Protein AF-A0A1M4SMM7-F1 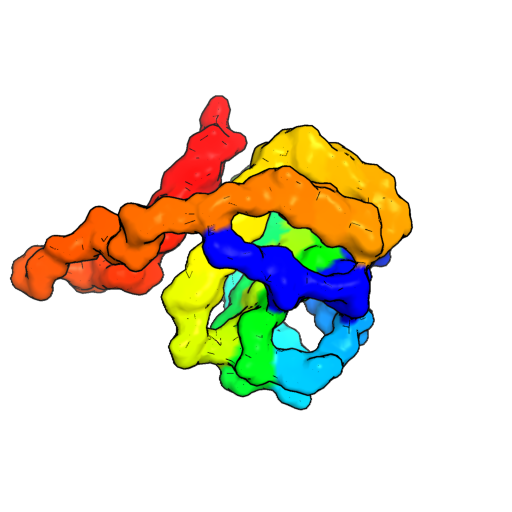(afdb_monomer)

InterPro domains:
  IPR002178 PTS EIIA type-2 domain [PF00359] (6-146)
  IPR002178 PTS EIIA type-2 domain [PS51094] (5-149)
  IPR016152 Phosphotransferase/anion transporter [G3DSA:3.40.930.10] (1-154)
  IPR016152 Phosphotransferase/anion transporter [SSF55804] (1-147)
  IPR051541 PTS System Sugar Transport and Nitrogen Regulation [PTHR47738] (1-148)

Organism: NCBI:txid1121391

Nearest PDB structures (foldseek):
  1a6j-assembly1_B-2  TM=8.659E-01  e=1.162E-10  Escherichia coli
  3urr-assembly1_B  TM=9.099E-01  e=3.746E-10  Burkholderia thailandensis E264
  3urr-assembly1_A  TM=8.884E-01  e=2.928E-10  Burkholderia thailandensis E264
  2a0j-assembly1_A  TM=9.258E-01  e=1.068E-09  Neisseria meningitidis MC58
  4gqx-assembly1_B  TM=8.469E-01  e=3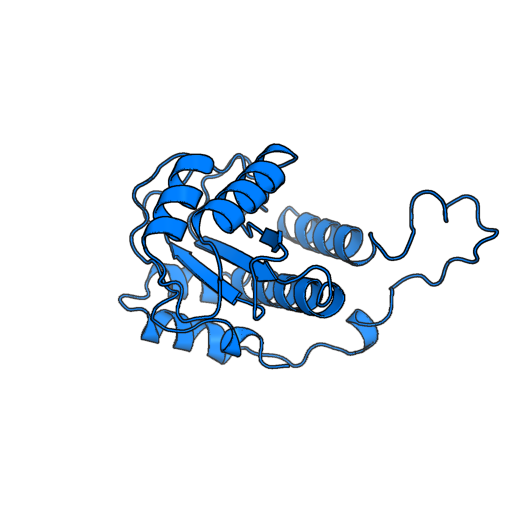.984E-10  Burkholderia pseudomallei 1710b

Mean predicted aligned error: 9.61 Å

pLDDT: mean 79.15, std 20.97, range [32.56, 98.62]

Structure (mmCIF, N/CA/C/O backbone):
data_AF-A0A1M4SMM7-F1
#
_entry.id   AF-A0A1M4SMM7-F1
#
loop_
_atom_site.group_PDB
_atom_site.id
_atom_site.type_symbol
_atom_site.label_atom_id
_atom_site.label_alt_id
_atom_site.label_comp_id
_atom_site.label_asym_id
_atom_site.label_entity_id
_atom_site.label_seq_id
_atom_site.pdbx_PDB_ins_code
_atom_site.Cartn_x
_atom_site.Cartn_y
_atom_site.Cartn_z
_atom_site.occupancy
_atom_site.B_iso_or_equiv
_atom_site.auth_seq_id
_atom_site.auth_comp_id
_atom_site.auth_asym_id
_atom_site.auth_atom_id
_atom_site.pdbx_PDB_model_num
ATOM 1 N N . MET A 1 1 ? -8.546 13.494 -14.823 1.00 54.66 1 MET A N 1
ATOM 2 C CA . MET A 1 1 ? -8.017 12.120 -14.976 1.00 54.66 1 MET A CA 1
ATOM 3 C C . MET A 1 1 ? -8.822 11.236 -14.048 1.00 54.66 1 MET A C 1
ATOM 5 O O . MET A 1 1 ? -9.037 11.680 -12.933 1.00 54.66 1 MET A O 1
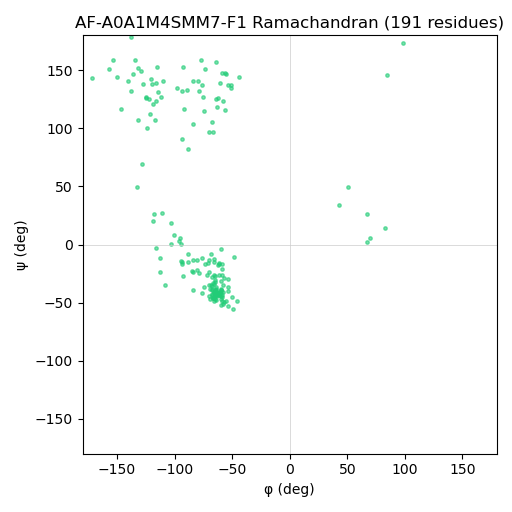ATOM 9 N N . HIS A 1 2 ? -9.261 10.057 -14.502 1.00 71.31 2 HIS A N 1
ATOM 10 C CA . HIS A 1 2 ? -9.970 9.111 -13.634 1.00 71.31 2 HIS A CA 1
ATOM 11 C C . HIS A 1 2 ? -8.977 8.104 -13.031 1.00 71.31 2 HIS A C 1
ATOM 13 O O . HIS A 1 2 ? -8.663 7.123 -13.697 1.00 71.31 2 HIS A O 1
ATOM 19 N N . LEU A 1 3 ? -8.411 8.386 -11.858 1.00 76.38 3 LEU A N 1
ATOM 20 C CA . LEU A 1 3 ? -7.487 7.542 -11.100 1.00 76.38 3 LEU A CA 1
ATOM 21 C C . LEU A 1 3 ? -8.005 6.113 -10.922 1.00 76.38 3 LEU A C 1
ATOM 23 O O . LEU A 1 3 ? -7.263 5.153 -11.127 1.00 76.38 3 LEU A O 1
ATOM 27 N N . TRP A 1 4 ? -9.276 5.961 -10.561 1.00 83.38 4 TRP A N 1
ATOM 28 C CA . TRP A 1 4 ? -9.810 4.661 -10.150 1.00 83.38 4 TRP A CA 1
ATOM 29 C C . TRP A 1 4 ? -9.885 3.640 -11.284 1.00 83.38 4 TRP A C 1
ATOM 31 O O . TRP A 1 4 ? -10.022 2.458 -11.019 1.00 83.38 4 TRP A O 1
ATOM 41 N N . ARG A 1 5 ? -9.641 4.048 -12.538 1.00 83.00 5 ARG A N 1
ATOM 42 C CA . ARG A 1 5 ? -9.500 3.131 -13.683 1.00 83.00 5 ARG A CA 1
ATOM 43 C C . ARG A 1 5 ? -8.335 2.132 -13.551 1.00 83.00 5 ARG A C 1
ATOM 45 O O . ARG A 1 5 ? -8.241 1.202 -14.348 1.00 83.00 5 ARG A O 1
ATOM 52 N N . PHE A 1 6 ? -7.389 2.371 -12.637 1.00 86.62 6 PHE A N 1
ATOM 53 C CA . PHE A 1 6 ? -6.246 1.479 -12.388 1.00 86.62 6 PHE A CA 1
ATOM 54 C C . PHE A 1 6 ? -6.473 0.505 -11.228 1.00 86.62 6 PHE A C 1
ATOM 56 O O . PHE A 1 6 ? -5.558 -0.254 -10.911 1.00 86.62 6 PHE A O 1
ATOM 63 N N . LEU A 1 7 ? -7.669 0.533 -10.638 1.00 89.38 7 LEU A N 1
ATOM 64 C CA . LEU A 1 7 ? -8.166 -0.367 -9.608 1.00 89.38 7 LEU A CA 1
ATOM 65 C C . LEU A 1 7 ? -9.415 -1.073 -10.165 1.00 89.38 7 LEU A C 1
ATOM 67 O O . LEU A 1 7 ? -10.240 -0.448 -10.826 1.00 89.38 7 LEU A O 1
ATOM 71 N N . ASN A 1 8 ? -9.549 -2.369 -9.923 1.00 90.00 8 ASN A N 1
ATOM 72 C CA . ASN A 1 8 ? -10.759 -3.143 -10.207 1.00 90.00 8 ASN A CA 1
ATOM 73 C C . ASN A 1 8 ? -11.027 -4.091 -9.028 1.00 90.00 8 ASN A C 1
ATOM 75 O O . ASN A 1 8 ? -10.256 -4.094 -8.069 1.00 90.00 8 ASN A O 1
ATOM 79 N N . GLU A 1 9 ? -12.106 -4.869 -9.091 1.00 92.25 9 GLU A N 1
ATOM 80 C CA . GLU A 1 9 ? -12.542 -5.752 -7.998 1.00 92.25 9 GLU A CA 1
ATOM 81 C C . GLU A 1 9 ? -11.457 -6.764 -7.594 1.00 92.25 9 GLU A C 1
ATOM 83 O O . GLU A 1 9 ? -11.173 -6.918 -6.409 1.00 92.25 9 GLU A O 1
ATOM 88 N N . ASP A 1 10 ? -10.753 -7.342 -8.574 1.00 92.81 10 ASP A N 1
ATOM 89 C CA . ASP A 1 10 ? -9.639 -8.281 -8.361 1.00 92.81 10 ASP A CA 1
ATOM 90 C C . ASP A 1 10 ? -8.439 -7.679 -7.607 1.00 92.81 10 ASP A C 1
ATOM 92 O O . ASP A 1 10 ? -7.556 -8.393 -7.128 1.00 92.81 10 ASP A O 1
ATOM 96 N N . LEU A 1 11 ? -8.357 -6.350 -7.557 1.00 94.81 11 LEU A N 1
ATOM 97 C CA . LEU A 1 11 ? -7.284 -5.594 -6.917 1.00 94.81 11 LEU A CA 1
ATOM 98 C C . LEU A 1 11 ? -7.735 -5.017 -5.564 1.00 94.81 11 LEU A C 1
ATOM 100 O O . LEU A 1 11 ? -7.100 -4.093 -5.048 1.00 94.81 11 LEU A O 1
ATOM 104 N N . VAL A 1 12 ? -8.818 -5.546 -4.985 1.00 97.00 12 VAL A N 1
ATOM 105 C CA . VAL A 1 12 ? -9.315 -5.194 -3.651 1.00 97.00 12 VAL A CA 1
ATOM 106 C C . VAL A 1 12 ? -9.137 -6.369 -2.684 1.00 97.00 12 VAL A C 1
ATOM 108 O O . VAL A 1 12 ? -9.611 -7.474 -2.922 1.00 97.00 12 VAL A O 1
ATOM 111 N N . VAL A 1 13 ? -8.488 -6.114 -1.546 1.00 98.00 13 VAL A N 1
ATOM 112 C CA . VAL A 1 13 ? -8.180 -7.103 -0.501 1.00 98.00 13 VAL A CA 1
ATOM 113 C C . VAL A 1 13 ? -8.756 -6.625 0.839 1.00 98.00 13 VAL A C 1
ATOM 115 O O . VAL A 1 13 ? -8.186 -5.750 1.480 1.00 98.00 13 VAL A O 1
ATOM 118 N N . LEU A 1 14 ? -9.904 -7.142 1.281 1.00 97.62 14 LEU A N 1
ATOM 119 C CA . LEU A 1 14 ? -10.659 -6.536 2.398 1.00 97.62 14 LEU A CA 1
ATOM 120 C C . LEU A 1 14 ? -10.278 -7.006 3.812 1.00 97.62 14 LEU A C 1
ATOM 122 O O . LEU A 1 14 ? -10.669 -6.367 4.793 1.00 97.62 14 LEU A O 1
ATOM 126 N N . ASP A 1 15 ? -9.547 -8.109 3.912 1.00 94.75 15 ASP A N 1
ATOM 127 C CA . ASP A 1 15 ? -9.338 -8.890 5.133 1.00 94.75 15 ASP A CA 1
ATOM 128 C C . ASP A 1 15 ? -7.855 -9.234 5.348 1.00 94.75 15 ASP A C 1
ATOM 130 O O . ASP A 1 15 ? -7.512 -10.386 5.606 1.00 94.75 15 ASP A O 1
ATOM 134 N N . VAL A 1 16 ? -6.970 -8.234 5.260 1.00 98.38 16 VAL A N 1
ATOM 135 C CA . VAL A 1 16 ? -5.536 -8.408 5.552 1.00 98.38 16 VAL A CA 1
ATOM 136 C C . VAL A 1 16 ? -5.327 -8.797 7.019 1.00 98.38 16 VAL A C 1
ATOM 138 O O . VAL A 1 16 ? -5.657 -8.022 7.929 1.00 98.38 16 VAL A O 1
ATOM 141 N N . GLN A 1 17 ? -4.756 -9.983 7.246 1.00 98.25 17 GLN A N 1
ATOM 142 C CA . GLN A 1 17 ? -4.547 -10.570 8.576 1.00 98.25 17 GLN A CA 1
ATOM 143 C C . GLN A 1 17 ? -3.180 -10.246 9.180 1.00 98.25 17 GLN A C 1
ATOM 145 O O . GLN A 1 17 ? -3.040 -10.223 10.409 1.00 98.25 17 GLN A O 1
ATOM 150 N N . ALA A 1 18 ? -2.174 -10.004 8.341 1.00 98.31 18 ALA A N 1
ATOM 151 C CA . ALA A 1 18 ? -0.832 -9.653 8.768 1.00 98.31 18 ALA A CA 1
ATOM 152 C C . ALA A 1 18 ? -0.823 -8.423 9.683 1.00 98.31 18 ALA A C 1
ATOM 154 O O . ALA A 1 18 ? -1.623 -7.498 9.546 1.00 98.31 18 ALA A O 1
ATOM 155 N N . ARG A 1 19 ? 0.116 -8.415 10.634 1.00 97.88 19 ARG A N 1
ATOM 156 C CA . ARG A 1 19 ? 0.215 -7.376 11.670 1.00 97.88 19 ARG A CA 1
ATOM 157 C C . ARG A 1 19 ? 1.446 -6.497 11.559 1.00 97.88 19 ARG A C 1
ATOM 159 O O . ARG A 1 19 ? 1.480 -5.458 12.205 1.00 97.88 19 ARG A O 1
ATOM 166 N N . ASP A 1 20 ? 2.403 -6.872 10.723 1.00 97.88 20 ASP A N 1
ATOM 167 C CA . ASP A 1 20 ? 3.567 -6.061 10.397 1.00 97.88 20 ASP A CA 1
ATOM 168 C C . ASP A 1 20 ? 3.564 -5.662 8.919 1.00 97.88 20 ASP A C 1
ATOM 170 O O . ASP A 1 20 ? 3.026 -6.357 8.050 1.00 97.88 20 ASP A O 1
ATOM 174 N N . ARG A 1 21 ? 4.207 -4.527 8.650 1.00 97.25 21 ARG A N 1
ATOM 175 C CA . ARG A 1 21 ? 4.345 -3.922 7.326 1.00 97.25 21 ARG A CA 1
ATOM 176 C C . ARG A 1 21 ? 4.744 -4.898 6.223 1.00 97.25 21 ARG A C 1
ATOM 178 O O . ARG A 1 21 ? 4.146 -4.891 5.150 1.00 97.25 21 ARG A O 1
ATOM 185 N N . MET A 1 22 ? 5.774 -5.707 6.457 1.00 97.88 22 MET A N 1
ATOM 186 C CA . MET A 1 22 ? 6.368 -6.525 5.401 1.00 97.88 22 MET A CA 1
ATOM 187 C C . MET A 1 22 ? 5.488 -7.729 5.091 1.00 97.88 22 MET A C 1
ATOM 189 O O . MET A 1 22 ? 5.282 -8.052 3.924 1.00 97.88 22 MET A O 1
ATOM 193 N N . SER A 1 23 ? 4.941 -8.374 6.119 1.00 98.44 23 SER A N 1
ATOM 194 C CA . SER A 1 23 ? 4.000 -9.481 5.948 1.00 98.44 23 SER A CA 1
ATOM 195 C C . SER A 1 23 ? 2.704 -9.019 5.283 1.00 98.44 23 SER A C 1
ATOM 197 O O . SER A 1 23 ? 2.230 -9.700 4.381 1.00 98.44 23 SER A O 1
ATOM 199 N N . ALA A 1 24 ? 2.190 -7.831 5.624 1.00 98.56 24 ALA A N 1
ATOM 200 C CA . ALA A 1 24 ? 1.006 -7.270 4.971 1.00 98.56 24 ALA A CA 1
ATOM 201 C C . ALA A 1 24 ? 1.231 -7.039 3.474 1.00 98.56 24 ALA A C 1
ATOM 203 O O . ALA A 1 24 ? 0.391 -7.406 2.658 1.00 98.56 24 ALA A O 1
ATOM 204 N N . LEU A 1 25 ? 2.388 -6.495 3.085 1.00 98.56 25 LEU A N 1
ATOM 205 C CA . LEU A 1 25 ? 2.721 -6.316 1.671 1.00 98.56 25 LEU A CA 1
ATOM 206 C C . LEU A 1 25 ? 2.844 -7.643 0.914 1.00 98.56 25 LEU A C 1
ATOM 208 O O . LEU A 1 25 ? 2.421 -7.719 -0.239 1.00 98.56 25 LEU A O 1
ATOM 212 N N . ARG A 1 26 ? 3.384 -8.689 1.551 1.00 98.56 26 ARG A N 1
ATOM 213 C CA . ARG A 1 26 ? 3.432 -10.036 0.961 1.00 98.56 26 ARG A CA 1
ATOM 214 C C . ARG A 1 26 ? 2.037 -10.621 0.786 1.00 98.56 26 ARG A C 1
ATOM 216 O O . ARG A 1 26 ? 1.726 -11.063 -0.312 1.00 98.56 26 ARG A O 1
ATOM 223 N N . GLU A 1 27 ? 1.205 -10.561 1.822 1.00 98.44 27 GLU A N 1
ATOM 224 C CA . GLU A 1 27 ? -0.170 -11.070 1.802 1.00 98.44 27 GLU A CA 1
ATOM 225 C C . GLU A 1 27 ? -1.012 -10.378 0.721 1.00 98.44 27 GLU A C 1
ATOM 227 O O . GLU A 1 27 ? -1.672 -11.035 -0.082 1.00 98.44 27 GLU A O 1
ATOM 232 N N . ILE A 1 28 ? -0.939 -9.046 0.636 1.00 98.06 28 ILE A N 1
ATOM 233 C CA . ILE A 1 28 ? -1.625 -8.273 -0.408 1.00 98.06 28 ILE A CA 1
ATOM 234 C C . ILE A 1 28 ? -1.152 -8.721 -1.794 1.00 98.06 28 ILE A C 1
ATOM 236 O O . ILE A 1 28 ? -1.969 -8.987 -2.676 1.00 98.06 28 ILE A O 1
ATOM 240 N N . MET A 1 29 ? 0.166 -8.822 -1.991 1.00 96.88 29 MET A N 1
ATOM 241 C CA . MET A 1 29 ? 0.725 -9.231 -3.276 1.00 96.88 29 MET A CA 1
ATOM 242 C C . MET A 1 29 ? 0.380 -10.668 -3.635 1.00 96.88 29 MET A C 1
ATOM 244 O O . MET A 1 29 ? 0.179 -10.948 -4.808 1.00 96.88 29 MET A O 1
ATOM 248 N N . GLU A 1 30 ? 0.279 -11.583 -2.680 1.00 96.62 30 GLU A N 1
ATOM 249 C CA . GLU A 1 30 ? -0.127 -12.962 -2.937 1.00 96.62 30 GLU A CA 1
ATOM 250 C C . GLU A 1 30 ? -1.543 -13.022 -3.521 1.00 96.62 30 GLU A C 1
ATOM 252 O O . GLU A 1 30 ? -1.758 -13.688 -4.535 1.00 96.62 30 GLU A O 1
ATOM 257 N N . ARG A 1 31 ? -2.463 -12.228 -2.965 1.00 95.69 31 ARG A N 1
ATOM 258 C CA . ARG A 1 31 ? -3.897 -12.284 -3.271 1.00 95.69 31 ARG A CA 1
ATOM 259 C C . ARG A 1 31 ? -4.323 -11.611 -4.570 1.00 95.69 31 ARG A C 1
ATOM 261 O O . ARG A 1 31 ? -5.346 -11.997 -5.126 1.00 95.69 31 ARG A O 1
ATOM 268 N N . ILE A 1 32 ? -3.566 -10.639 -5.072 1.00 92.94 32 ILE A N 1
ATOM 269 C CA . ILE A 1 32 ? -3.912 -9.992 -6.344 1.00 92.94 32 ILE A CA 1
ATOM 270 C C . ILE A 1 32 ? -3.482 -10.842 -7.545 1.00 92.94 32 ILE A C 1
ATOM 272 O O . ILE A 1 32 ? -2.382 -11.402 -7.547 1.00 92.94 32 ILE A O 1
ATOM 276 N N . PRO A 1 33 ? -4.266 -10.926 -8.624 1.00 88.12 33 PRO A N 1
ATOM 277 C CA . PRO A 1 33 ? -3.831 -11.623 -9.824 1.00 88.12 33 PRO A CA 1
ATOM 278 C C . PRO A 1 33 ? -2.836 -10.783 -10.639 1.00 88.12 33 PRO A C 1
ATOM 280 O O . PRO A 1 33 ? -2.784 -9.557 -10.546 1.00 88.12 33 PRO A O 1
ATOM 283 N N . GLN A 1 34 ? -2.046 -11.441 -11.495 1.00 78.44 34 GLN A N 1
ATOM 284 C CA . GLN A 1 34 ? -1.188 -10.730 -12.452 1.00 78.44 34 GLN A CA 1
ATOM 285 C C . GLN A 1 34 ? -2.008 -9.982 -13.506 1.00 78.44 34 GLN A C 1
ATOM 287 O O . GLN A 1 34 ? -1.689 -8.833 -13.814 1.00 78.44 34 GLN A O 1
ATOM 292 N N . ASN A 1 35 ? -3.026 -10.640 -14.081 1.00 78.81 35 ASN A N 1
ATOM 293 C CA . ASN A 1 35 ? -3.943 -10.131 -15.115 1.00 78.81 35 ASN A CA 1
ATOM 294 C C . ASN A 1 35 ? -3.260 -9.319 -16.237 1.00 78.81 35 ASN A C 1
ATOM 296 O O . ASN A 1 35 ? -3.798 -8.330 -16.729 1.00 78.81 35 ASN A O 1
ATOM 300 N N . GLY A 1 36 ? -2.025 -9.689 -16.604 1.00 80.25 36 GLY A N 1
ATOM 301 C CA . GLY A 1 36 ? -1.206 -8.967 -17.584 1.00 80.25 36 GLY A CA 1
ATOM 302 C C . GLY A 1 36 ? -0.738 -7.571 -17.145 1.00 80.25 36 GLY A C 1
ATOM 303 O O . GLY A 1 36 ? -0.051 -6.891 -17.907 1.00 80.25 36 GLY A O 1
ATOM 304 N N . ARG A 1 37 ? -1.059 -7.128 -15.924 1.00 88.06 37 ARG A N 1
ATOM 305 C CA . ARG A 1 37 ? -0.685 -5.818 -15.370 1.00 88.06 37 ARG A CA 1
ATOM 306 C C . ARG A 1 37 ? 0.711 -5.822 -14.761 1.00 88.06 37 ARG A C 1
ATOM 308 O O . ARG A 1 37 ? 1.456 -4.858 -14.936 1.00 88.06 37 ARG A O 1
ATOM 315 N N . ILE A 1 38 ? 1.055 -6.914 -14.082 1.00 90.25 38 ILE A N 1
ATOM 316 C CA . ILE A 1 38 ? 2.366 -7.165 -13.481 1.00 90.25 38 ILE A CA 1
ATOM 317 C C . ILE A 1 38 ? 2.955 -8.412 -14.145 1.00 90.25 38 ILE A C 1
ATOM 319 O O . ILE A 1 38 ? 2.341 -9.475 -14.095 1.00 90.25 38 ILE A O 1
ATOM 323 N N . ARG A 1 39 ? 4.126 -8.281 -14.778 1.00 89.31 39 ARG A N 1
ATOM 324 C CA . ARG A 1 39 ? 4.813 -9.373 -15.493 1.00 89.31 39 ARG A CA 1
ATOM 325 C C . ARG A 1 39 ? 5.353 -10.436 -14.543 1.00 89.31 39 ARG A C 1
ATOM 327 O O . ARG A 1 39 ? 5.164 -11.622 -14.775 1.00 89.31 39 ARG A O 1
ATOM 334 N N . ASN A 1 40 ? 6.029 -9.999 -13.485 1.00 93.62 40 ASN A N 1
ATOM 335 C CA . ASN A 1 40 ? 6.650 -10.861 -12.487 1.00 93.62 40 ASN A CA 1
ATOM 336 C C . ASN A 1 40 ? 6.266 -10.353 -11.092 1.00 93.62 40 ASN A C 1
ATOM 338 O O . ASN A 1 40 ? 6.729 -9.294 -10.660 1.00 93.62 40 ASN A O 1
ATOM 342 N N . LYS A 1 41 ? 5.378 -11.081 -10.400 1.00 94.06 41 LYS A N 1
ATOM 343 C CA . LYS A 1 41 ? 4.837 -10.645 -9.100 1.00 94.06 41 LYS A CA 1
ATOM 344 C C . LYS A 1 41 ? 5.904 -10.694 -8.021 1.00 94.06 41 LYS A C 1
ATOM 346 O O . LYS A 1 41 ? 5.975 -9.793 -7.196 1.00 94.06 41 LYS A O 1
ATOM 351 N N . GLU A 1 42 ? 6.754 -11.708 -8.057 1.00 95.06 42 GLU A N 1
ATOM 352 C CA . GLU A 1 42 ? 7.820 -11.933 -7.093 1.00 95.06 42 GLU A CA 1
ATOM 353 C C . GLU A 1 42 ? 8.865 -10.819 -7.180 1.00 95.06 42 GLU A C 1
ATOM 355 O O . GLU A 1 42 ? 9.328 -10.317 -6.158 1.00 95.06 42 GLU A O 1
ATOM 360 N N . LYS A 1 43 ? 9.228 -10.399 -8.398 1.00 95.94 43 LYS A N 1
ATOM 361 C CA . LYS A 1 43 ? 10.143 -9.276 -8.609 1.00 95.94 43 LYS A CA 1
ATOM 362 C C . LYS A 1 43 ? 9.491 -7.945 -8.238 1.00 95.94 43 LYS A C 1
ATOM 364 O O . LYS A 1 43 ? 10.114 -7.186 -7.507 1.00 95.94 43 LYS A O 1
ATOM 369 N N . ALA A 1 44 ? 8.240 -7.701 -8.633 1.00 95.56 44 ALA A N 1
ATOM 370 C CA . ALA A 1 44 ? 7.514 -6.494 -8.231 1.00 95.56 44 ALA A CA 1
ATOM 371 C C . ALA A 1 44 ? 7.364 -6.377 -6.702 1.00 95.56 44 ALA A C 1
ATOM 373 O O . ALA A 1 44 ? 7.514 -5.290 -6.148 1.00 95.56 44 ALA A O 1
ATOM 374 N N . LEU A 1 45 ? 7.108 -7.496 -6.014 1.00 97.12 45 LEU A N 1
ATOM 375 C CA . LEU A 1 45 ? 7.065 -7.568 -4.555 1.00 97.12 45 LEU A CA 1
ATOM 376 C C . LEU A 1 45 ? 8.437 -7.270 -3.944 1.00 97.12 45 LEU A C 1
ATOM 378 O O . LEU A 1 45 ? 8.507 -6.470 -3.018 1.00 97.12 45 LEU A O 1
ATOM 382 N N . ARG A 1 46 ? 9.524 -7.864 -4.454 1.00 97.44 46 ARG A N 1
ATOM 383 C CA . ARG A 1 46 ? 10.883 -7.544 -3.981 1.00 97.44 46 ARG A CA 1
ATOM 384 C C . ARG A 1 46 ? 11.191 -6.055 -4.119 1.00 97.44 46 ARG A C 1
ATOM 386 O O . ARG A 1 46 ? 11.553 -5.436 -3.128 1.00 97.44 46 ARG A O 1
ATOM 393 N N . ASP A 1 47 ? 10.942 -5.475 -5.292 1.00 95.50 47 ASP A N 1
ATOM 394 C CA . ASP A 1 47 ? 11.178 -4.048 -5.532 1.00 95.50 47 ASP A CA 1
ATOM 395 C C . ASP A 1 47 ? 10.352 -3.171 -4.564 1.00 95.50 47 ASP A C 1
ATOM 397 O O . ASP A 1 47 ? 10.835 -2.153 -4.063 1.00 95.50 47 ASP A O 1
ATOM 401 N N . LEU A 1 48 ? 9.101 -3.562 -4.283 1.00 96.88 48 LEU A N 1
ATOM 402 C CA . LEU A 1 48 ? 8.236 -2.865 -3.329 1.00 96.88 48 LEU A CA 1
ATOM 403 C C . LEU A 1 48 ? 8.770 -2.953 -1.894 1.00 96.88 48 LEU A C 1
ATOM 405 O O . LEU A 1 48 ? 8.812 -1.938 -1.201 1.00 96.88 48 LEU A O 1
ATOM 409 N N . LEU A 1 49 ? 9.181 -4.143 -1.450 1.00 96.81 49 LEU A N 1
ATOM 410 C CA . LEU A 1 49 ? 9.742 -4.350 -0.114 1.00 96.81 49 LEU A CA 1
ATOM 411 C C . LEU A 1 49 ? 11.059 -3.582 0.062 1.00 96.81 49 LEU A C 1
ATOM 413 O O . LEU A 1 49 ? 11.238 -2.923 1.085 1.00 96.81 49 LEU A O 1
ATOM 417 N N . ASP A 1 50 ? 11.934 -3.594 -0.945 1.00 93.94 50 ASP A N 1
ATOM 418 C CA . ASP A 1 50 ? 13.190 -2.836 -0.943 1.00 93.94 50 ASP A CA 1
ATOM 419 C C . ASP A 1 50 ? 12.925 -1.330 -0.821 1.00 93.94 50 ASP A C 1
ATOM 421 O O . ASP A 1 50 ? 13.579 -0.629 -0.046 1.00 93.94 50 ASP A O 1
ATOM 425 N N . ARG A 1 51 ? 11.906 -0.819 -1.523 1.00 93.94 51 ARG A N 1
ATOM 426 C CA . ARG A 1 51 ? 11.468 0.574 -1.387 1.00 93.94 51 ARG A CA 1
ATOM 427 C C . ARG A 1 51 ? 10.910 0.871 0.006 1.00 93.94 51 ARG A C 1
ATOM 429 O O . ARG A 1 51 ? 11.184 1.948 0.541 1.00 93.94 51 ARG A O 1
ATOM 436 N N . GLU A 1 52 ? 10.137 -0.035 0.587 1.00 93.88 52 GLU A N 1
ATOM 437 C CA . GLU A 1 52 ? 9.531 0.145 1.908 1.00 93.88 52 GLU A CA 1
ATOM 438 C C . GLU A 1 52 ? 10.564 0.060 3.051 1.00 93.88 52 GLU A C 1
ATOM 440 O O . GLU A 1 52 ? 10.391 0.683 4.099 1.00 93.88 52 GLU A O 1
ATOM 445 N N . LEU A 1 53 ? 11.676 -0.657 2.848 1.00 93.44 53 LEU A N 1
ATOM 446 C CA . LEU A 1 53 ? 12.810 -0.700 3.780 1.00 93.44 53 LEU A CA 1
ATOM 447 C C . LEU A 1 53 ? 13.516 0.654 3.924 1.00 93.44 53 LEU A C 1
ATOM 449 O O . LEU A 1 53 ? 14.003 0.966 5.008 1.00 93.44 53 LEU A O 1
ATOM 453 N N . LEU A 1 54 ? 13.554 1.471 2.864 1.00 91.75 54 LEU A N 1
ATOM 454 C CA . LEU A 1 54 ? 14.202 2.790 2.906 1.00 91.75 54 LEU A CA 1
ATOM 455 C C . LEU A 1 54 ? 13.509 3.746 3.881 1.00 91.75 54 LEU A C 1
ATOM 457 O O . LEU A 1 54 ? 14.159 4.538 4.558 1.00 91.75 54 LEU A O 1
ATOM 461 N N . SER A 1 55 ? 12.178 3.723 3.896 1.00 88.50 55 SER A N 1
ATOM 462 C CA . SER A 1 55 ? 11.355 4.526 4.793 1.00 88.50 55 SER A CA 1
ATOM 463 C C . SER A 1 55 ? 9.899 4.096 4.677 1.00 88.50 55 SER A C 1
ATOM 465 O O . SER A 1 55 ? 9.420 3.839 3.566 1.00 88.50 55 SER A O 1
ATOM 467 N N . THR A 1 56 ? 9.205 4.115 5.816 1.00 91.25 56 THR A N 1
ATOM 468 C CA . THR A 1 56 ? 7.762 3.892 5.903 1.00 91.25 56 THR A CA 1
ATOM 469 C C . THR A 1 56 ? 6.981 4.772 4.926 1.00 91.25 56 THR A C 1
ATOM 471 O O . THR A 1 56 ? 7.225 5.973 4.774 1.00 91.25 56 THR A O 1
ATOM 474 N N . THR A 1 57 ? 5.987 4.172 4.287 1.00 91.56 57 THR A N 1
ATOM 475 C CA . THR A 1 57 ? 4.943 4.861 3.526 1.00 91.56 57 THR A CA 1
ATOM 476 C C . THR A 1 57 ? 3.639 4.989 4.316 1.00 91.56 57 THR A C 1
ATOM 478 O O . THR A 1 57 ? 2.635 5.461 3.776 1.00 91.56 57 THR A O 1
ATOM 481 N N . GLY A 1 58 ? 3.656 4.629 5.606 1.00 92.81 58 GLY A N 1
ATOM 482 C CA . GLY A 1 58 ? 2.604 4.933 6.569 1.00 92.81 58 GLY A CA 1
ATOM 483 C C . GLY A 1 58 ? 2.554 6.435 6.840 1.00 92.81 58 GLY A C 1
ATOM 484 O O . GLY A 1 58 ? 3.416 6.993 7.521 1.00 92.81 58 GLY A O 1
ATOM 485 N N . ILE A 1 59 ? 1.545 7.111 6.295 1.00 88.00 59 ILE A N 1
ATOM 486 C CA . ILE A 1 59 ? 1.429 8.575 6.372 1.00 88.00 59 ILE A CA 1
ATOM 487 C C . ILE A 1 59 ? 0.783 9.061 7.675 1.00 88.00 59 ILE A C 1
ATOM 489 O O . ILE A 1 59 ? 0.873 10.250 7.972 1.00 88.00 59 ILE A O 1
ATOM 493 N N . GLY A 1 60 ? 0.170 8.152 8.438 1.00 87.44 60 GLY A N 1
ATOM 494 C CA . GLY A 1 60 ? -0.626 8.443 9.630 1.00 87.44 60 GLY A CA 1
ATOM 495 C C . GLY A 1 60 ? -2.129 8.473 9.343 1.00 87.44 60 GLY A C 1
ATOM 496 O O . GLY A 1 60 ? -2.564 8.325 8.200 1.00 87.44 60 GLY A O 1
ATOM 497 N N . GLY A 1 61 ? -2.940 8.603 10.391 1.00 88.56 61 GLY A N 1
ATOM 498 C CA . GLY A 1 61 ? -4.402 8.630 10.288 1.00 88.56 61 GLY A CA 1
ATOM 499 C C . GLY A 1 61 ? -5.011 7.303 9.832 1.00 88.56 61 GLY A C 1
ATOM 500 O O . GLY A 1 61 ? -6.075 7.302 9.226 1.00 88.56 61 GLY A O 1
ATOM 501 N N . GLY A 1 62 ? -4.329 6.180 10.080 1.00 93.06 62 GLY A N 1
ATOM 502 C CA . GLY A 1 62 ? -4.783 4.859 9.646 1.00 93.06 62 GLY A CA 1
ATOM 503 C C . GLY A 1 62 ? -4.449 4.509 8.193 1.00 93.06 62 GLY A C 1
ATOM 504 O O . GLY A 1 62 ? -5.001 3.532 7.687 1.00 93.06 62 GLY A O 1
ATOM 505 N N . PHE A 1 63 ? -3.548 5.252 7.534 1.00 93.00 63 PHE A N 1
ATOM 506 C CA . PHE A 1 63 ? -3.209 5.063 6.120 1.00 93.00 63 PHE A CA 1
ATOM 507 C C . PHE A 1 63 ? -1.748 4.735 5.832 1.00 93.00 63 PHE A C 1
ATOM 509 O O . PHE A 1 63 ? -0.830 5.356 6.377 1.00 93.00 63 PHE A O 1
ATOM 516 N N . ALA A 1 64 ? -1.549 3.862 4.846 1.00 93.06 64 ALA A N 1
ATOM 517 C CA . ALA A 1 64 ? -0.291 3.720 4.126 1.00 93.06 64 ALA A CA 1
ATOM 518 C C . ALA A 1 64 ? -0.521 3.777 2.619 1.00 93.06 64 ALA A C 1
ATOM 520 O O . ALA A 1 64 ? -1.548 3.317 2.113 1.00 93.06 64 ALA A O 1
ATOM 521 N N . VAL A 1 65 ? 0.475 4.292 1.896 1.00 92.50 65 VAL A N 1
ATOM 522 C CA . VAL A 1 65 ? 0.456 4.280 0.429 1.00 92.50 65 VAL A CA 1
ATOM 523 C C . VAL A 1 65 ? 1.758 3.695 -0.130 1.00 92.50 65 VAL A C 1
ATOM 525 O O . VAL A 1 65 ? 2.582 4.439 -0.682 1.00 92.50 65 VAL A O 1
ATOM 528 N N . PRO A 1 66 ? 1.985 2.378 0.051 1.00 94.50 66 PRO A N 1
ATOM 529 C CA . PRO A 1 66 ? 3.171 1.695 -0.450 1.00 94.50 66 PRO A CA 1
ATOM 530 C C . PRO A 1 66 ? 3.242 1.808 -1.962 1.00 94.50 66 PRO A C 1
ATOM 532 O O . PRO A 1 66 ? 2.237 1.712 -2.663 1.00 94.50 66 PRO A O 1
ATOM 535 N N . HIS A 1 67 ? 4.428 2.046 -2.499 1.00 92.38 67 HIS A N 1
ATOM 536 C CA . HIS A 1 67 ? 4.538 2.294 -3.924 1.00 92.38 67 HIS A CA 1
ATOM 537 C C . HIS A 1 67 ? 5.912 2.003 -4.478 1.00 92.38 67 HIS A C 1
ATOM 539 O O . HIS A 1 67 ? 6.908 2.201 -3.791 1.00 92.38 67 HIS A O 1
ATOM 545 N N . VAL A 1 68 ? 5.975 1.627 -5.754 1.00 91.81 68 VAL A N 1
ATOM 546 C CA . VAL A 1 68 ? 7.244 1.345 -6.420 1.00 91.81 68 VAL A CA 1
ATOM 547 C C . VAL A 1 68 ? 7.197 1.639 -7.919 1.00 91.81 68 VAL A C 1
ATOM 549 O O . VAL A 1 68 ? 6.188 1.426 -8.595 1.00 91.81 68 VAL A O 1
ATOM 552 N N . LEU A 1 69 ? 8.325 2.130 -8.440 1.00 88.50 69 LEU A N 1
ATOM 553 C CA . LEU A 1 69 ? 8.597 2.138 -9.873 1.00 88.50 69 LEU A CA 1
ATOM 554 C C . LEU A 1 69 ? 9.357 0.858 -10.223 1.00 88.50 69 LEU A C 1
ATOM 556 O O . LEU A 1 69 ? 10.472 0.672 -9.747 1.00 88.50 69 LEU A O 1
ATOM 560 N N . THR A 1 70 ? 8.770 0.001 -11.051 1.00 90.25 70 THR A N 1
ATOM 561 C CA . THR A 1 70 ? 9.336 -1.300 -11.429 1.00 90.25 70 THR A CA 1
ATOM 562 C C . THR A 1 70 ? 9.093 -1.575 -12.911 1.00 90.25 70 THR A C 1
ATOM 564 O O . THR A 1 70 ? 8.030 -1.252 -13.443 1.00 90.25 70 THR A O 1
ATOM 567 N N . GLU A 1 71 ? 10.072 -2.166 -13.597 1.00 90.81 71 GLU A N 1
ATOM 568 C CA . GLU A 1 71 ? 9.930 -2.589 -15.003 1.00 90.81 71 GLU A CA 1
ATOM 569 C C . GLU A 1 71 ? 8.896 -3.718 -15.169 1.00 90.81 71 GLU A C 1
ATOM 571 O O . GLU A 1 71 ? 8.407 -3.964 -16.272 1.00 90.81 71 GLU A O 1
ATOM 576 N N . GLU A 1 72 ? 8.504 -4.365 -14.068 1.00 92.50 72 GLU A N 1
ATOM 577 C CA . GLU A 1 72 ? 7.498 -5.426 -14.067 1.00 92.50 72 GLU A CA 1
ATOM 578 C C . GLU A 1 72 ? 6.070 -4.899 -14.256 1.00 92.50 72 GLU A C 1
ATOM 580 O O . GLU A 1 72 ? 5.168 -5.665 -14.596 1.00 92.50 72 GLU A O 1
ATOM 585 N N . ALA A 1 73 ? 5.839 -3.597 -14.064 1.00 89.06 73 ALA A N 1
ATOM 586 C CA . ALA A 1 73 ? 4.531 -2.980 -14.246 1.00 89.06 73 ALA A CA 1
ATOM 587 C C . ALA A 1 73 ? 4.290 -2.627 -15.725 1.00 89.06 73 ALA A C 1
ATOM 589 O O . ALA A 1 73 ? 4.778 -1.613 -16.231 1.00 89.06 73 ALA A O 1
ATOM 590 N N . ASN A 1 74 ? 3.472 -3.432 -16.411 1.00 86.00 74 ASN A N 1
ATOM 591 C CA . ASN A 1 74 ? 3.030 -3.166 -17.786 1.00 86.00 74 ASN A CA 1
ATOM 592 C C . ASN A 1 74 ? 2.177 -1.903 -17.876 1.00 86.00 74 ASN A C 1
ATOM 594 O O . ASN A 1 74 ? 2.334 -1.081 -18.781 1.00 86.00 74 ASN A O 1
ATOM 598 N N . VAL A 1 75 ? 1.266 -1.761 -16.918 1.00 84.56 75 VAL A N 1
ATOM 599 C CA . VAL A 1 75 ? 0.381 -0.611 -16.778 1.00 84.56 75 VAL A CA 1
ATOM 600 C C . VAL A 1 75 ? 0.418 -0.129 -15.334 1.00 84.56 75 VAL A C 1
ATOM 602 O O . VAL A 1 75 ? 0.636 -0.936 -14.424 1.00 84.56 75 VAL A O 1
ATOM 605 N N . PRO A 1 76 ? 0.180 1.171 -15.091 1.00 86.38 76 PRO A N 1
ATOM 606 C CA . PRO A 1 76 ? -0.058 1.650 -13.742 1.00 86.38 76 PRO A CA 1
ATOM 607 C C . PRO A 1 76 ? -1.141 0.808 -13.063 1.00 86.38 76 PRO A C 1
ATOM 609 O O . PRO A 1 76 ? -2.154 0.475 -13.678 1.00 86.38 76 PRO A O 1
ATOM 612 N N . THR A 1 77 ? -0.914 0.412 -11.821 1.00 88.69 77 THR A N 1
ATOM 613 C CA . THR A 1 77 ? -1.820 -0.477 -11.091 1.00 88.69 77 THR A CA 1
ATOM 614 C C . THR A 1 77 ? -1.961 0.018 -9.669 1.00 88.69 77 THR A C 1
ATOM 616 O O . THR A 1 77 ? -0.960 0.331 -9.025 1.00 88.69 77 THR A O 1
ATOM 619 N N . LEU A 1 78 ? -3.206 0.108 -9.216 1.00 91.50 78 LEU A N 1
ATOM 620 C CA . LEU A 1 78 ? -3.560 0.379 -7.836 1.00 91.50 78 LEU A CA 1
ATOM 621 C C . LEU A 1 78 ? -4.154 -0.880 -7.228 1.00 91.50 78 LEU A C 1
ATOM 623 O O . LEU A 1 78 ? -4.935 -1.568 -7.875 1.00 91.50 78 LEU A O 1
ATOM 627 N N . VAL A 1 79 ? -3.798 -1.136 -5.980 1.00 94.75 79 VAL A N 1
ATOM 628 C CA . VAL A 1 79 ? -4.369 -2.197 -5.160 1.00 94.75 79 VAL A CA 1
ATOM 629 C C . VAL A 1 79 ? -4.883 -1.549 -3.898 1.00 94.75 79 VAL A C 1
ATOM 631 O O . VAL A 1 79 ? -4.140 -0.826 -3.235 1.00 94.75 79 VAL A O 1
ATOM 634 N N . PHE A 1 80 ? -6.139 -1.798 -3.571 1.00 95.94 80 PHE A N 1
ATOM 635 C CA . PHE A 1 80 ? -6.704 -1.391 -2.299 1.00 95.94 80 PHE A CA 1
ATOM 636 C C . PHE A 1 80 ? -6.672 -2.572 -1.346 1.00 95.94 80 PHE A C 1
ATOM 638 O O . PHE A 1 80 ? -7.074 -3.676 -1.702 1.00 95.94 80 PHE A O 1
ATOM 645 N N . ALA A 1 81 ? -6.240 -2.329 -0.119 1.00 97.88 81 ALA A N 1
ATOM 646 C CA . ALA A 1 81 ? -6.287 -3.316 0.930 1.00 97.88 81 ALA A CA 1
ATOM 647 C C . ALA A 1 81 ? -6.775 -2.715 2.249 1.00 97.88 81 ALA A C 1
ATOM 649 O O . ALA A 1 81 ? -6.506 -1.553 2.563 1.00 97.88 81 ALA A O 1
ATOM 650 N N . ARG A 1 82 ? -7.481 -3.528 3.032 1.00 98.00 82 ARG A N 1
ATOM 651 C CA . ARG A 1 82 ? -7.977 -3.178 4.358 1.00 98.00 82 ARG A CA 1
ATOM 652 C C . ARG A 1 82 ? -7.556 -4.222 5.385 1.00 98.00 82 ARG A C 1
ATOM 654 O O . ARG A 1 82 ? -7.660 -5.419 5.147 1.00 98.00 82 ARG A O 1
ATOM 661 N N . SER A 1 83 ? -7.147 -3.742 6.555 1.00 98.25 83 SER A N 1
ATOM 662 C CA . SER A 1 83 ? -7.027 -4.516 7.786 1.00 98.25 83 SER A CA 1
ATOM 663 C C . SER A 1 83 ? -7.917 -3.893 8.860 1.00 98.25 83 SER A C 1
ATOM 665 O O . SER A 1 83 ? -7.646 -2.801 9.360 1.00 98.25 83 SER A O 1
ATOM 667 N N . GLU A 1 84 ? -8.981 -4.590 9.260 1.00 96.69 84 GLU A N 1
ATOM 668 C CA . GLU A 1 84 ? -9.857 -4.148 10.364 1.00 96.69 84 GLU A CA 1
ATOM 669 C C . GLU A 1 84 ? -9.083 -3.997 11.672 1.00 96.69 84 GLU A C 1
ATOM 671 O O . GLU A 1 84 ? -9.268 -3.078 12.463 1.00 96.69 84 GLU A O 1
ATOM 676 N N . LYS A 1 85 ? -8.160 -4.927 11.848 1.00 97.38 85 LYS A N 1
ATOM 677 C CA . LYS A 1 85 ? -7.368 -5.162 13.036 1.00 97.38 85 LYS A CA 1
ATOM 678 C C . LYS A 1 85 ? -6.177 -4.197 13.139 1.00 97.38 85 LYS A C 1
ATOM 680 O O . LYS A 1 85 ? -5.672 -3.985 14.243 1.00 97.38 85 LYS A O 1
ATOM 685 N N . GLY A 1 86 ? -5.758 -3.618 12.015 1.00 98.00 86 GLY A N 1
ATOM 686 C CA . GLY A 1 86 ? -4.631 -2.701 11.909 1.00 98.00 86 GLY A CA 1
ATOM 687 C C . GLY A 1 86 ? -3.285 -3.418 11.756 1.00 98.00 86 GLY A C 1
ATOM 688 O O . GLY A 1 86 ? -3.055 -4.486 12.334 1.00 98.00 86 GLY A O 1
ATOM 689 N N . VAL A 1 87 ? -2.396 -2.788 10.990 1.00 98.62 8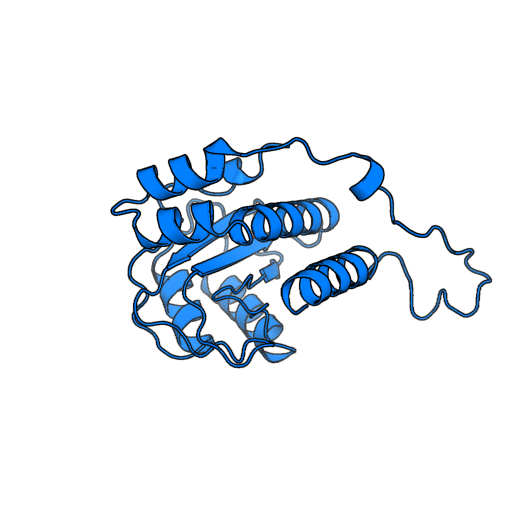7 VAL A N 1
ATOM 690 C CA . VAL A 1 87 ? -1.023 -3.218 10.704 1.00 98.62 87 VAL A CA 1
ATOM 691 C C . VAL A 1 87 ? -0.053 -2.215 11.320 1.00 98.62 87 VAL A C 1
ATOM 693 O O . VAL A 1 87 ? -0.191 -1.007 11.102 1.00 98.62 87 VAL A O 1
ATOM 696 N N . ASP A 1 88 ? 0.956 -2.691 12.048 1.00 98.19 88 ASP A N 1
ATOM 697 C CA . ASP A 1 88 ? 2.099 -1.863 12.417 1.00 98.19 88 ASP A CA 1
ATOM 698 C C . ASP A 1 88 ? 2.934 -1.566 11.167 1.00 98.19 88 ASP A C 1
ATOM 700 O O . ASP A 1 88 ? 3.748 -2.366 10.693 1.00 98.19 88 ASP A O 1
ATOM 704 N N . PHE A 1 89 ? 2.674 -0.389 10.604 1.00 96.62 89 PHE A N 1
ATOM 705 C CA . PHE A 1 89 ? 3.383 0.138 9.448 1.00 96.62 89 PHE A CA 1
ATOM 706 C C . PHE A 1 89 ? 4.547 1.053 9.838 1.00 96.62 89 PHE A C 1
ATOM 708 O O . PHE A 1 89 ? 5.218 1.588 8.952 1.00 96.62 89 PHE A O 1
ATOM 715 N N . GLN A 1 90 ? 4.788 1.262 11.139 1.00 95.50 90 GLN A N 1
ATOM 716 C CA . GLN A 1 90 ? 5.630 2.344 11.654 1.00 95.50 90 GLN A CA 1
ATOM 717 C C . GLN A 1 90 ? 5.202 3.689 11.051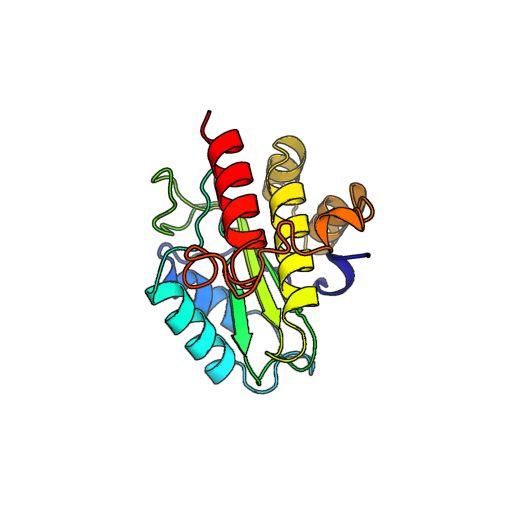 1.00 95.50 90 GLN A C 1
ATOM 719 O O . GLN A 1 90 ? 6.005 4.394 10.441 1.00 95.50 90 GLN A O 1
ATOM 724 N N . ALA A 1 91 ? 3.902 3.993 11.099 1.00 92.00 91 ALA A N 1
ATOM 725 C CA . ALA A 1 91 ? 3.373 5.230 10.538 1.00 92.00 91 ALA A CA 1
ATOM 726 C C . ALA A 1 91 ? 3.924 6.457 11.282 1.00 92.00 91 ALA A C 1
ATOM 728 O O . ALA A 1 91 ? 4.315 6.373 12.446 1.00 92.00 91 ALA A O 1
ATOM 729 N N . LYS A 1 92 ? 3.925 7.617 10.619 1.00 88.50 92 LYS A N 1
ATOM 730 C CA . LYS A 1 92 ? 4.482 8.868 11.171 1.00 88.50 92 LYS A CA 1
ATOM 731 C C . LYS A 1 92 ? 3.875 9.310 12.504 1.00 88.50 92 LYS A C 1
ATOM 733 O O . LYS A 1 92 ? 4.550 9.977 13.277 1.00 88.50 92 LYS A O 1
ATOM 738 N N . ASP A 1 93 ? 2.617 8.966 12.753 1.00 90.19 93 ASP A N 1
ATOM 739 C CA . ASP A 1 93 ? 1.897 9.277 13.991 1.00 90.19 93 ASP A CA 1
ATOM 740 C C . ASP A 1 93 ? 1.944 8.136 15.022 1.00 90.19 93 ASP A C 1
ATOM 742 O O . ASP A 1 93 ? 1.262 8.201 16.042 1.00 90.19 93 ASP A O 1
ATOM 746 N N . GLY A 1 94 ? 2.708 7.073 14.747 1.00 93.00 94 GLY A N 1
ATOM 747 C CA . GLY A 1 94 ? 2.836 5.897 15.606 1.00 93.00 94 GLY A CA 1
ATOM 748 C C . GLY A 1 94 ? 1.582 5.022 15.691 1.00 93.00 94 GLY A C 1
ATOM 749 O O . GLY A 1 94 ? 1.569 4.073 16.473 1.00 93.00 94 GLY A O 1
ATOM 750 N N . ARG A 1 95 ? 0.524 5.312 14.921 1.00 94.94 95 ARG A N 1
ATOM 751 C CA . ARG A 1 95 ? -0.734 4.553 14.969 1.00 94.94 95 ARG A CA 1
ATOM 752 C C . ARG A 1 95 ? -0.764 3.423 13.931 1.00 94.94 95 ARG A C 1
ATOM 754 O O . ARG A 1 95 ? -0.133 3.540 12.877 1.00 94.94 95 ARG A O 1
ATOM 761 N N . PRO A 1 96 ? -1.528 2.342 14.183 1.00 97.56 96 PRO A N 1
ATOM 762 C CA . PRO A 1 96 ? -1.738 1.287 13.197 1.00 97.56 96 PRO A CA 1
ATOM 763 C C . PRO A 1 96 ? -2.375 1.808 11.907 1.00 97.56 96 PRO A C 1
ATOM 765 O O . PRO A 1 96 ? -3.208 2.716 11.918 1.00 97.56 96 PRO A O 1
ATOM 768 N N . VAL A 1 97 ? -2.015 1.183 10.790 1.00 97.00 97 VAL A N 1
ATOM 769 C CA . VAL A 1 97 ? -2.619 1.424 9.479 1.00 97.00 97 VAL A CA 1
ATOM 770 C C . VAL A 1 97 ? -3.741 0.426 9.237 1.00 97.00 97 VAL A C 1
ATOM 772 O O . VAL A 1 97 ? -3.551 -0.775 9.399 1.00 97.00 97 VAL A O 1
ATOM 775 N N . HIS A 1 98 ? -4.893 0.921 8.800 1.00 97.50 98 HIS A N 1
ATOM 776 C CA . HIS A 1 98 ? -6.061 0.110 8.466 1.00 97.50 98 HIS A CA 1
ATOM 777 C C . HIS A 1 98 ? -6.315 0.050 6.965 1.00 97.50 98 HIS A C 1
ATOM 779 O O . HIS A 1 98 ? -6.749 -0.980 6.464 1.00 97.50 98 HIS A O 1
ATOM 785 N N . LEU A 1 99 ? -6.043 1.136 6.245 1.00 96.56 99 LEU A N 1
ATOM 786 C CA . LEU A 1 99 ? -6.280 1.246 4.813 1.00 96.56 99 LEU A CA 1
ATOM 787 C C . LEU A 1 99 ? -4.942 1.417 4.094 1.00 96.56 99 LEU A C 1
ATOM 789 O O . LEU A 1 99 ? -4.158 2.321 4.393 1.00 96.56 99 LEU A O 1
ATOM 793 N N . ILE A 1 100 ? -4.674 0.526 3.149 1.00 96.19 100 ILE A N 1
ATOM 794 C CA . ILE A 1 100 ? -3.414 0.440 2.419 1.00 96.19 100 ILE A CA 1
ATOM 795 C C . ILE A 1 100 ? -3.739 0.570 0.937 1.00 96.19 100 ILE A C 1
ATOM 797 O O . ILE A 1 100 ? -4.536 -0.199 0.406 1.00 96.19 100 ILE A O 1
ATOM 801 N N . LEU A 1 101 ? -3.112 1.523 0.254 1.00 93.62 101 LEU A N 1
ATOM 802 C CA . LEU A 1 101 ? -3.219 1.626 -1.197 1.00 93.62 101 LEU A CA 1
ATOM 803 C C . LEU A 1 101 ? -1.849 1.415 -1.837 1.00 93.62 101 LEU A C 1
ATOM 805 O O . LEU A 1 101 ? -0.985 2.287 -1.766 1.00 93.62 101 LEU A O 1
ATOM 809 N N . VAL A 1 102 ? -1.655 0.259 -2.466 1.00 94.56 102 VAL A N 1
ATOM 810 C CA . VAL A 1 102 ? -0.391 -0.087 -3.120 1.00 94.56 102 VAL A CA 1
ATOM 811 C C . VAL A 1 102 ? -0.403 0.397 -4.565 1.00 94.56 102 VAL A C 1
ATOM 813 O O . VAL A 1 102 ? -1.371 0.166 -5.288 1.00 94.56 102 VAL A O 1
ATOM 816 N N . ALA A 1 103 ? 0.668 1.053 -5.007 1.00 91.25 103 ALA A N 1
ATOM 817 C CA . ALA A 1 103 ? 0.774 1.590 -6.361 1.00 91.25 103 ALA A CA 1
ATOM 818 C C . ALA A 1 103 ? 2.028 1.095 -7.102 1.00 91.25 103 ALA A C 1
ATOM 820 O O . ALA A 1 103 ? 3.158 1.294 -6.653 1.00 91.25 103 ALA A O 1
ATOM 821 N N . PHE A 1 104 ? 1.826 0.529 -8.292 1.00 90.62 104 PHE A N 1
ATOM 822 C CA . PHE A 1 104 ? 2.885 0.074 -9.198 1.00 90.62 104 PHE A CA 1
ATOM 823 C C . PHE A 1 104 ? 2.861 0.877 -10.493 1.00 90.62 104 PHE A C 1
ATOM 825 O O . PHE A 1 104 ? 1.794 1.126 -11.058 1.00 90.62 104 PHE A O 1
ATOM 832 N N . ALA A 1 105 ? 4.031 1.247 -11.007 1.00 88.50 105 ALA A N 1
ATOM 833 C CA . ALA A 1 105 ? 4.160 1.829 -12.339 1.00 88.50 105 ALA A CA 1
ATOM 834 C C . ALA A 1 105 ? 5.547 1.572 -12.933 1.00 88.50 105 ALA A C 1
ATOM 836 O O . ALA A 1 105 ? 6.510 1.356 -12.204 1.00 88.50 105 ALA A O 1
ATOM 837 N N . SER A 1 106 ? 5.673 1.657 -14.258 1.00 87.56 106 SER A N 1
ATOM 838 C CA . SER A 1 106 ? 6.987 1.615 -14.904 1.00 87.56 106 SER A CA 1
ATOM 839 C C . SER A 1 106 ? 7.761 2.921 -14.689 1.00 87.56 106 SER A C 1
ATOM 841 O O . SER A 1 106 ? 7.149 3.998 -14.621 1.00 87.56 106 SER A O 1
ATOM 843 N N . PRO A 1 107 ? 9.109 2.890 -14.671 1.00 81.38 107 PRO A N 1
ATOM 844 C CA . PRO A 1 107 ? 9.932 4.100 -14.571 1.00 81.38 107 PRO A CA 1
ATOM 845 C C . PRO A 1 107 ? 9.608 5.153 -15.645 1.00 81.38 107 PRO A C 1
ATOM 847 O O . PRO A 1 107 ? 9.692 6.357 -15.397 1.00 81.38 107 PRO A O 1
ATOM 850 N N . ARG A 1 108 ? 9.145 4.710 -16.823 1.00 77.75 108 ARG A N 1
ATOM 851 C CA . ARG A 1 108 ? 8.726 5.566 -17.948 1.00 77.75 108 ARG A CA 1
ATOM 852 C C . ARG A 1 108 ? 7.415 6.326 -17.701 1.00 77.75 108 ARG A C 1
ATOM 854 O O . ARG A 1 108 ? 7.117 7.274 -18.422 1.00 77.75 108 ARG A O 1
ATOM 861 N N . LYS A 1 109 ? 6.619 5.936 -16.700 1.00 74.19 109 LYS A N 1
ATOM 862 C CA . LYS A 1 109 ? 5.327 6.552 -16.341 1.00 74.19 109 LYS A CA 1
ATOM 863 C C . LYS A 1 109 ? 5.388 7.298 -14.998 1.00 74.19 109 LYS A C 1
ATOM 865 O O . LYS A 1 109 ? 4.367 7.481 -14.344 1.00 74.19 109 LYS A O 1
ATOM 870 N N . LYS A 1 110 ? 6.567 7.787 -14.593 1.00 68.69 110 LYS A N 1
ATOM 871 C CA . LYS A 1 110 ? 6.793 8.436 -13.288 1.00 68.69 110 LYS A CA 1
ATOM 872 C C . LYS A 1 110 ? 5.866 9.623 -12.983 1.00 68.69 110 LYS A C 1
ATOM 874 O O . LYS A 1 110 ? 5.276 9.661 -11.910 1.00 68.69 110 LYS A O 1
ATOM 879 N N . ASN A 1 111 ? 5.706 10.579 -13.900 1.00 70.00 111 ASN A N 1
ATOM 880 C CA . ASN A 1 111 ? 4.854 11.755 -13.645 1.00 70.00 111 ASN A CA 1
ATOM 881 C C . ASN A 1 111 ? 3.385 11.358 -13.462 1.00 70.00 111 ASN A C 1
ATOM 883 O O . ASN A 1 111 ? 2.696 11.869 -12.586 1.00 70.00 111 ASN A O 1
ATOM 887 N N . PHE A 1 112 ? 2.940 10.387 -14.255 1.00 67.62 112 PHE A N 1
ATOM 888 C CA . PHE A 1 112 ? 1.611 9.804 -14.158 1.00 67.62 112 PHE A CA 1
ATOM 889 C C . PHE A 1 112 ? 1.393 9.103 -12.800 1.00 67.62 112 PHE A C 1
ATOM 891 O O . PHE A 1 112 ? 0.372 9.297 -12.144 1.00 67.62 112 PHE A O 1
ATOM 898 N N . PHE A 1 113 ? 2.388 8.337 -12.349 1.00 72.19 113 PHE A N 1
ATOM 899 C CA . PHE A 1 113 ? 2.386 7.649 -11.059 1.00 72.19 113 PHE A CA 1
ATOM 900 C C . PHE A 1 113 ? 2.241 8.617 -9.872 1.00 72.1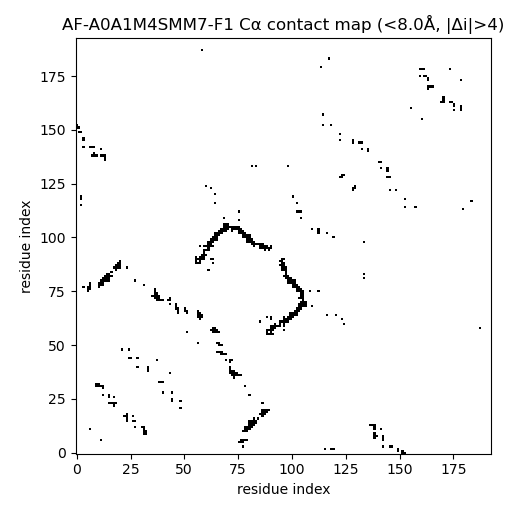9 113 PHE A C 1
ATOM 902 O O . PHE A 1 113 ? 1.418 8.404 -8.985 1.00 72.19 113 PHE A O 1
ATOM 909 N N . ILE A 1 114 ? 2.989 9.720 -9.886 1.00 73.75 114 ILE A N 1
ATOM 910 C CA . ILE A 1 114 ? 2.959 10.712 -8.808 1.00 73.75 114 ILE A CA 1
ATOM 911 C C . ILE A 1 114 ? 1.574 11.382 -8.697 1.00 73.75 114 ILE A C 1
ATOM 913 O O . ILE A 1 114 ? 1.072 11.592 -7.593 1.00 73.75 114 ILE A O 1
ATOM 917 N N . GLN A 1 115 ? 0.924 11.668 -9.829 1.00 70.06 115 GLN A N 1
ATOM 918 C CA . GLN A 1 115 ? -0.440 12.210 -9.847 1.00 70.06 115 GLN A CA 1
ATOM 919 C C . GLN A 1 115 ? -1.443 11.223 -9.248 1.00 70.06 115 GLN A C 1
ATOM 921 O O . GLN A 1 115 ? -2.307 11.610 -8.463 1.00 70.06 115 GLN A O 1
ATOM 926 N N . CYS A 1 116 ? -1.306 9.940 -9.585 1.00 69.81 116 CYS A N 1
ATOM 927 C CA . CYS A 1 116 ? -2.156 8.895 -9.030 1.00 69.81 116 CYS A CA 1
ATOM 928 C C . CYS A 1 116 ? -2.048 8.825 -7.506 1.00 69.81 116 CYS A C 1
ATOM 930 O O . CYS A 1 116 ? -3.062 8.788 -6.812 1.00 69.81 116 CYS A O 1
ATOM 932 N N . LEU A 1 117 ? -0.818 8.890 -6.998 1.00 72.38 117 LEU A N 1
ATOM 933 C CA . LEU A 1 117 ? -0.527 8.868 -5.571 1.00 72.38 117 LEU A CA 1
ATOM 934 C C . LEU A 1 117 ? -1.153 10.058 -4.828 1.00 72.38 117 LEU A C 1
ATOM 936 O O . LEU A 1 117 ? -1.728 9.888 -3.756 1.00 72.38 117 LEU A O 1
ATOM 940 N N . TYR A 1 118 ? -1.077 11.258 -5.407 1.00 77.19 118 TYR A N 1
ATOM 941 C CA . TYR A 1 118 ? -1.680 12.452 -4.819 1.00 77.19 118 TYR A CA 1
ATOM 942 C C . TYR A 1 118 ? -3.199 12.304 -4.646 1.00 77.19 118 TYR A C 1
ATOM 944 O O . TYR A 1 118 ? -3.713 12.483 -3.543 1.00 77.19 118 TYR A O 1
ATOM 952 N N . HIS A 1 119 ? -3.912 11.922 -5.708 1.00 72.19 119 HIS A N 1
ATOM 953 C CA . HIS A 1 119 ? -5.371 11.773 -5.670 1.00 72.19 119 HIS A CA 1
ATOM 954 C C . HIS A 1 119 ? -5.829 10.683 -4.708 1.00 72.19 119 HIS A C 1
ATOM 956 O O . HIS A 1 119 ? -6.779 10.890 -3.955 1.00 72.19 119 HIS A O 1
ATOM 962 N N . ALA A 1 120 ? -5.114 9.561 -4.695 1.00 72.94 120 ALA A N 1
ATOM 963 C CA . ALA A 1 120 ? -5.326 8.487 -3.745 1.00 72.94 120 ALA A CA 1
ATOM 964 C C . ALA A 1 120 ? -5.287 8.995 -2.300 1.00 72.94 120 ALA A C 1
ATOM 966 O O . ALA A 1 120 ? -6.237 8.808 -1.548 1.00 72.94 120 ALA A O 1
ATOM 967 N N . VAL A 1 121 ? -4.213 9.698 -1.933 1.00 75.00 121 VAL A N 1
ATOM 968 C CA . VAL A 1 121 ? -4.037 10.236 -0.580 1.00 75.00 121 VAL A CA 1
ATOM 969 C C . VAL A 1 121 ? -5.155 11.215 -0.211 1.00 75.00 121 VAL A C 1
ATOM 971 O O . VAL A 1 121 ? -5.651 11.161 0.910 1.00 75.00 121 VAL A O 1
ATOM 974 N N . GLN A 1 122 ? -5.570 12.098 -1.123 1.00 75.88 122 GLN A N 1
ATOM 975 C CA . GLN A 1 122 ? -6.624 13.085 -0.840 1.00 75.88 122 GLN A CA 1
ATOM 976 C C . GLN A 1 122 ? -7.991 12.443 -0.602 1.00 75.88 122 GLN A C 1
ATOM 978 O O . GLN A 1 122 ? -8.715 12.848 0.302 1.00 75.88 122 GLN A O 1
ATOM 983 N N . VAL A 1 123 ? -8.335 11.430 -1.397 1.00 72.50 123 VAL A N 1
ATOM 984 C CA . VAL A 1 123 ? -9.585 10.674 -1.244 1.00 72.50 123 VAL A CA 1
ATOM 985 C C . VAL A 1 123 ? -9.601 9.943 0.092 1.00 72.50 123 VAL A C 1
ATOM 987 O O . VAL A 1 123 ? -10.592 9.991 0.814 1.00 72.50 123 VAL A O 1
ATOM 990 N N . LEU A 1 124 ? -8.483 9.321 0.446 1.00 73.56 124 LEU A N 1
ATOM 991 C CA . LEU A 1 124 ? -8.358 8.568 1.683 1.00 73.56 124 LEU A CA 1
ATOM 992 C C . LEU A 1 124 ? -8.402 9.477 2.926 1.00 73.56 124 LEU A C 1
ATOM 994 O O . LEU A 1 124 ? -9.029 9.127 3.916 1.00 73.56 124 LEU A O 1
ATOM 998 N N . LYS A 1 125 ? -7.853 10.692 2.869 1.00 74.06 125 LYS A N 1
ATOM 999 C CA . LYS A 1 125 ? -7.864 11.641 4.000 1.00 74.06 125 LYS A CA 1
ATOM 1000 C C . LYS A 1 125 ? -9.240 12.164 4.420 1.00 74.06 125 LYS A C 1
ATOM 1002 O O . LYS A 1 125 ? -9.340 12.777 5.478 1.00 74.06 125 LYS A O 1
ATOM 1007 N N . ASP A 1 126 ? -10.281 11.955 3.625 1.00 84.00 126 ASP A N 1
ATOM 1008 C CA . ASP A 1 126 ? -11.643 12.348 3.975 1.00 84.00 126 ASP A CA 1
ATOM 1009 C C . ASP A 1 126 ? -12.217 11.391 5.046 1.00 84.00 126 ASP A C 1
ATOM 1011 O O . ASP A 1 126 ? -12.422 10.212 4.745 1.00 84.00 126 ASP A O 1
ATOM 1015 N N . PRO A 1 127 ? -12.516 11.854 6.280 1.00 86.62 127 PRO A N 1
ATOM 1016 C CA . PRO A 1 127 ? -12.985 10.984 7.364 1.00 86.62 127 PRO A CA 1
ATOM 1017 C C . PRO A 1 127 ? -14.284 10.241 7.038 1.00 86.62 127 PRO A C 1
ATOM 1019 O O . PRO A 1 127 ? -14.498 9.111 7.485 1.00 86.62 127 PRO A O 1
ATOM 1022 N N . GLU A 1 128 ? -15.158 10.853 6.235 1.00 90.12 128 GLU A N 1
ATOM 1023 C CA . GLU A 1 128 ? -16.390 10.215 5.783 1.00 90.12 128 GLU A CA 1
ATOM 1024 C C . GLU A 1 128 ? -16.070 9.055 4.833 1.00 90.12 128 GLU A C 1
ATOM 1026 O O . GLU A 1 128 ? -16.647 7.972 4.953 1.00 90.12 128 GLU A O 1
ATOM 1031 N N . GLN A 1 129 ? -15.120 9.257 3.915 1.00 89.19 129 GLN A N 1
ATOM 1032 C CA . GLN A 1 129 ? -14.659 8.199 3.020 1.00 89.19 129 GLN A CA 1
ATOM 1033 C C . GLN A 1 129 ? -13.909 7.108 3.770 1.00 89.19 129 GLN A C 1
ATOM 1035 O O . GLN A 1 129 ? -14.213 5.943 3.539 1.00 89.19 129 GLN A O 1
ATOM 1040 N N . PHE A 1 130 ? -13.020 7.454 4.708 1.00 90.81 130 PHE A N 1
ATOM 1041 C CA . PHE A 1 130 ? -12.362 6.488 5.592 1.00 90.81 130 PHE A CA 1
ATOM 1042 C C . PHE A 1 130 ? -13.390 5.555 6.221 1.00 90.81 130 PHE A C 1
ATOM 1044 O O . PHE A 1 130 ? -13.312 4.336 6.081 1.00 90.81 130 PHE A O 1
ATOM 1051 N N . ARG A 1 131 ? -14.397 6.135 6.886 1.00 93.81 131 ARG A N 1
ATOM 1052 C CA . ARG A 1 131 ? -15.438 5.375 7.579 1.00 93.81 131 ARG A CA 1
ATOM 1053 C C . ARG A 1 131 ? -16.187 4.456 6.619 1.00 93.81 131 ARG A C 1
ATOM 1055 O O . ARG A 1 131 ? -16.429 3.301 6.947 1.00 93.81 131 ARG A O 1
ATOM 1062 N N . ARG A 1 132 ? -16.539 4.951 5.431 1.00 94.94 132 ARG A N 1
ATOM 1063 C CA . ARG A 1 132 ? -17.246 4.162 4.413 1.00 94.94 132 ARG A CA 1
ATOM 1064 C C . ARG A 1 132 ? -16.380 3.034 3.846 1.00 94.94 132 ARG A C 1
ATOM 1066 O O . ARG A 1 132 ? -16.888 1.940 3.657 1.00 94.94 132 ARG A O 1
ATOM 1073 N N . LEU A 1 133 ? -15.085 3.264 3.637 1.00 94.62 133 LEU A N 1
ATOM 1074 C CA . LEU A 1 133 ? -14.126 2.242 3.198 1.00 94.62 133 LEU A CA 1
ATOM 1075 C C . LEU A 1 133 ? -13.889 1.170 4.271 1.00 94.62 133 LEU A C 1
ATOM 1077 O O . LEU A 1 133 ? -13.765 -0.012 3.955 1.00 94.62 133 LEU A O 1
ATOM 1081 N N . MET A 1 134 ? -13.888 1.559 5.546 1.00 95.69 134 MET A N 1
ATOM 1082 C CA . MET A 1 134 ? -13.840 0.606 6.658 1.00 95.69 134 MET A CA 1
ATOM 1083 C C . MET A 1 134 ? -15.105 -0.243 6.776 1.00 95.69 134 MET A C 1
ATOM 1085 O O . MET A 1 134 ? -15.023 -1.363 7.259 1.00 95.69 134 MET A O 1
ATOM 1089 N N . GLN A 1 135 ? -16.255 0.273 6.338 1.00 96.31 135 GLN A N 1
ATOM 1090 C CA . GLN A 1 135 ? -17.545 -0.420 6.415 1.00 96.31 135 GLN A CA 1
ATOM 1091 C C . GLN A 1 135 ? -17.909 -1.207 5.152 1.00 96.31 135 GLN A C 1
ATOM 1093 O O . GLN A 1 135 ? -18.817 -2.028 5.216 1.00 96.31 135 GLN A O 1
ATOM 1098 N N . ALA A 1 136 ? -17.231 -0.968 4.025 1.00 96.31 136 ALA A N 1
ATOM 1099 C CA . ALA A 1 136 ? -17.523 -1.638 2.760 1.00 96.31 136 ALA A CA 1
ATOM 1100 C C . ALA A 1 136 ? -17.405 -3.167 2.898 1.00 96.31 136 ALA A C 1
ATOM 1102 O O . ALA A 1 136 ? -16.363 -3.684 3.303 1.00 96.31 136 ALA A O 1
ATOM 1103 N N . ALA A 1 137 ? -18.458 -3.901 2.573 1.00 96.38 137 ALA A N 1
ATOM 1104 C CA . ALA A 1 137 ? -18.487 -5.354 2.673 1.00 96.38 137 ALA A CA 1
ATOM 1105 C C . ALA A 1 137 ? -17.882 -6.034 1.439 1.00 96.38 137 ALA A C 1
ATOM 1107 O O . ALA A 1 137 ? -17.428 -7.173 1.538 1.00 96.38 137 ALA A O 1
ATOM 1108 N N . THR A 1 138 ? -17.857 -5.346 0.291 1.00 97.38 138 THR A N 1
ATOM 1109 C CA . THR A 1 138 ? -17.453 -5.945 -0.987 1.00 97.38 138 THR A CA 1
ATOM 1110 C C . THR A 1 138 ? -16.491 -5.062 -1.796 1.00 97.38 138 THR A C 1
ATOM 1112 O O . THR A 1 138 ? -16.422 -3.843 -1.576 1.00 97.38 138 THR A O 1
ATOM 1115 N N . PRO A 1 139 ? -15.722 -5.647 -2.737 1.00 95.44 139 PRO A N 1
ATOM 1116 C CA . PRO A 1 139 ? -14.890 -4.891 -3.671 1.00 95.44 139 PRO A CA 1
ATOM 1117 C C . PRO A 1 139 ? -15.643 -3.808 -4.452 1.00 95.44 139 PRO A C 1
ATOM 1119 O O . PRO A 1 139 ? -15.144 -2.692 -4.610 1.00 95.44 139 PRO A O 1
ATOM 1122 N N . GLU A 1 140 ? -16.866 -4.096 -4.883 1.00 94.75 140 GLU A N 1
ATOM 1123 C CA . GLU A 1 140 ? -17.718 -3.171 -5.633 1.00 94.75 140 GLU A CA 1
ATOM 1124 C C . GLU A 1 140 ? -18.099 -1.958 -4.780 1.00 94.75 140 GLU A C 1
ATOM 1126 O O . GLU A 1 140 ? -18.090 -0.818 -5.257 1.00 94.75 140 GLU A O 1
ATOM 1131 N N . GLU A 1 141 ? -18.384 -2.173 -3.492 1.00 95.44 141 GLU A N 1
ATOM 1132 C CA . GLU A 1 141 ? -18.658 -1.085 -2.558 1.00 95.44 141 GLU A CA 1
ATOM 1133 C C . GLU A 1 141 ? -17.433 -0.190 -2.361 1.00 95.44 141 GLU A C 1
ATOM 1135 O O . GLU A 1 141 ? -17.574 1.036 -2.369 1.00 95.44 141 GLU A O 1
ATOM 1140 N N . VAL A 1 142 ? -16.227 -0.763 -2.263 1.00 94.50 142 VAL A N 1
ATOM 1141 C CA . VAL A 1 142 ? -14.977 0.016 -2.218 1.00 94.50 142 VAL A CA 1
ATOM 1142 C C . VAL A 1 142 ? -14.840 0.885 -3.464 1.00 94.50 142 VAL A C 1
ATOM 1144 O O . VAL A 1 142 ? -14.649 2.098 -3.345 1.00 94.50 142 VAL A O 1
ATOM 1147 N N . LEU A 1 143 ? -14.992 0.304 -4.656 1.00 91.50 143 LEU A N 1
ATOM 1148 C CA . LEU A 1 143 ? -14.916 1.049 -5.915 1.00 91.50 143 LEU A CA 1
ATOM 1149 C C . LEU A 1 143 ? -15.969 2.162 -5.984 1.00 91.50 143 LEU A C 1
ATOM 1151 O O . LEU A 1 143 ? -15.657 3.284 -6.388 1.00 91.50 143 LEU A O 1
ATOM 1155 N N . SER A 1 144 ? -17.196 1.893 -5.527 1.00 91.19 144 SER A N 1
ATOM 1156 C CA . SER A 1 144 ? -18.266 2.891 -5.442 1.00 91.19 144 SER A CA 1
ATOM 1157 C C . SER A 1 144 ? -17.908 4.038 -4.496 1.00 91.19 144 SER A C 1
ATOM 1159 O O . SER A 1 144 ? -18.165 5.203 -4.803 1.00 91.19 144 SER A O 1
ATOM 1161 N N . VAL A 1 145 ? -17.311 3.747 -3.336 1.00 90.94 145 VAL A N 1
ATOM 1162 C CA . VAL A 1 145 ? -16.886 4.780 -2.382 1.00 90.94 145 VAL A CA 1
ATOM 1163 C C . VAL A 1 145 ? -15.793 5.657 -2.994 1.00 90.94 145 VAL A C 1
ATOM 1165 O O . VAL A 1 145 ? -15.937 6.881 -2.969 1.00 90.94 145 VAL A O 1
ATOM 1168 N N . LEU A 1 146 ? -14.765 5.049 -3.592 1.00 86.69 146 LEU A N 1
ATOM 1169 C CA . LEU A 1 146 ? -13.626 5.752 -4.189 1.00 86.69 146 LEU A CA 1
ATOM 1170 C C . LEU A 1 146 ? -14.037 6.591 -5.416 1.00 86.69 146 LEU A C 1
ATOM 1172 O O . LEU A 1 146 ? -13.619 7.743 -5.558 1.00 86.69 146 LEU A O 1
ATOM 1176 N N . GLY A 1 147 ? -14.913 6.060 -6.274 1.00 78.44 147 GLY A N 1
ATOM 1177 C CA . GLY A 1 147 ? -15.366 6.718 -7.504 1.00 78.44 147 GLY A CA 1
ATOM 1178 C C . GLY A 1 147 ? -16.271 7.942 -7.300 1.00 78.44 147 GLY A C 1
ATOM 1179 O O . GLY A 1 147 ? -16.321 8.816 -8.164 1.00 78.44 147 GLY A O 1
ATOM 1180 N N . ARG A 1 148 ? -16.965 8.064 -6.157 1.00 65.12 148 ARG A N 1
ATOM 1181 C CA . ARG A 1 148 ? -17.971 9.125 -5.919 1.00 65.12 148 ARG A CA 1
ATOM 1182 C C . ARG A 1 148 ? -17.427 10.557 -5.860 1.00 65.12 148 ARG A C 1
ATOM 1184 O O . ARG A 1 148 ? -18.195 11.480 -6.112 1.00 65.12 148 ARG A O 1
ATOM 1191 N N . LYS A 1 149 ? -16.159 10.775 -5.489 1.00 58.09 149 LYS A N 1
ATOM 1192 C CA . LYS A 1 149 ? -15.578 12.128 -5.298 1.00 58.09 149 LYS A CA 1
ATOM 1193 C C . LYS A 1 149 ? -14.414 12.433 -6.245 1.00 58.09 149 LYS A C 1
ATOM 1195 O O . LYS A 1 149 ? -13.555 13.256 -5.926 1.00 58.09 149 LYS A O 1
ATOM 1200 N N . GLU A 1 150 ? -14.361 11.799 -7.412 1.00 61.16 150 GLU A N 1
ATOM 1201 C CA . GLU A 1 150 ? -13.272 12.028 -8.357 1.00 61.16 150 GLU A CA 1
ATOM 1202 C C . GLU A 1 150 ? -13.292 13.452 -8.940 1.00 61.16 150 GLU A C 1
ATOM 1204 O O . GLU A 1 150 ? -14.004 13.756 -9.896 1.00 61.16 150 GLU A O 1
ATOM 1209 N N . LYS A 1 151 ? -12.494 14.347 -8.350 1.00 56.75 151 LYS A N 1
ATOM 1210 C CA . LYS A 1 151 ? -12.276 15.699 -8.871 1.00 56.75 151 LYS A CA 1
ATOM 1211 C C . LYS A 1 151 ? -11.181 15.682 -9.944 1.00 56.75 151 LYS A C 1
ATOM 1213 O O . LYS A 1 151 ? -10.169 14.997 -9.765 1.00 56.75 151 LYS A O 1
ATOM 1218 N N . PRO A 1 152 ? -11.327 16.450 -11.040 1.00 53.81 152 PRO A N 1
ATOM 1219 C CA . PRO A 1 152 ? -10.247 16.651 -11.997 1.00 53.81 152 PRO A CA 1
ATOM 1220 C C . PRO A 1 152 ? -8.980 17.147 -11.293 1.00 53.81 152 PRO A C 1
ATOM 1222 O O . PRO A 1 152 ? -9.050 18.011 -10.422 1.00 53.81 152 PRO A O 1
ATOM 1225 N N . VAL A 1 153 ? -7.822 16.603 -11.676 1.00 51.91 153 VAL A N 1
ATOM 1226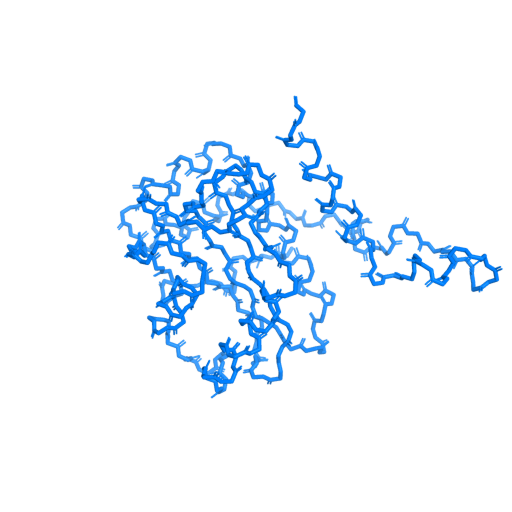 C CA . VAL A 1 153 ? -6.523 17.130 -11.237 1.00 51.91 153 VAL A CA 1
ATOM 1227 C C . VAL A 1 153 ? -6.382 18.541 -11.792 1.00 51.91 153 VAL A C 1
ATOM 1229 O O . VAL A 1 153 ? -6.490 18.714 -13.010 1.00 51.91 153 VAL A O 1
ATOM 1232 N N . ASP A 1 154 ? -6.127 19.524 -10.932 1.00 52.88 154 ASP A N 1
ATOM 1233 C CA . ASP A 1 154 ? -5.734 20.852 -11.397 1.00 52.88 154 ASP A CA 1
ATOM 1234 C C . ASP A 1 154 ? -4.407 20.737 -12.160 1.00 52.88 154 ASP A C 1
ATOM 1236 O O . ASP A 1 154 ? -3.427 20.194 -11.644 1.00 52.88 154 ASP A O 1
ATOM 1240 N N . ARG A 1 155 ? -4.376 21.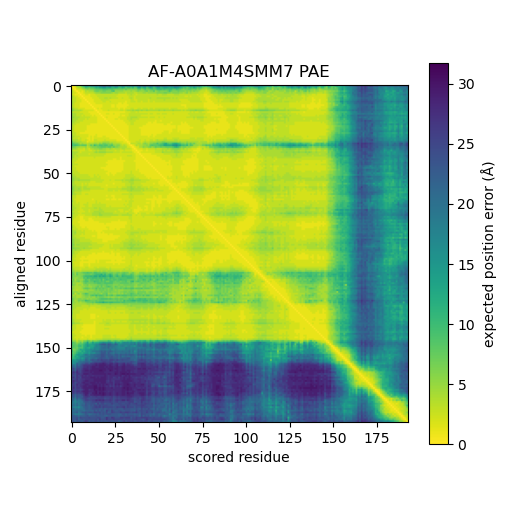240 -13.400 1.00 46.84 155 ARG A N 1
ATOM 1241 C CA . ARG A 1 155 ? -3.162 21.264 -14.224 1.00 46.84 155 ARG A CA 1
ATOM 1242 C C . ARG A 1 155 ? -2.028 22.045 -13.556 1.00 46.84 155 ARG A C 1
ATOM 1244 O O . ARG A 1 155 ? -0.879 21.691 -13.785 1.00 46.84 155 ARG A O 1
ATOM 1251 N N . ALA A 1 156 ? -2.322 23.012 -12.688 1.00 48.03 156 ALA A N 1
ATOM 1252 C CA . ALA A 1 156 ? -1.312 23.753 -11.931 1.00 48.03 156 ALA A CA 1
ATOM 1253 C C . ALA A 1 156 ? -0.531 22.874 -10.932 1.00 48.03 156 ALA A C 1
ATOM 1255 O O . ALA A 1 156 ? 0.635 23.140 -10.663 1.00 48.03 156 ALA A O 1
ATOM 1256 N N . LEU A 1 157 ? -1.123 21.777 -10.436 1.00 44.72 157 LEU A N 1
ATOM 1257 C CA . LEU A 1 157 ? -0.415 20.763 -9.633 1.00 44.72 157 LEU A CA 1
ATOM 1258 C C . LEU A 1 157 ? 0.469 19.839 -10.494 1.00 44.72 157 LEU A C 1
ATOM 1260 O O . LEU A 1 157 ? 1.244 19.046 -9.958 1.00 44.72 157 LEU A O 1
ATOM 1264 N N . LEU A 1 158 ? 0.310 19.896 -11.822 1.00 42.12 158 LEU A N 1
ATOM 1265 C CA . LEU A 1 158 ? 1.069 19.114 -12.803 1.00 42.12 158 LEU A CA 1
ATOM 1266 C C . LEU A 1 158 ? 2.294 19.860 -13.323 1.00 42.12 158 LEU A C 1
ATOM 1268 O O . LEU A 1 158 ? 3.188 19.228 -13.893 1.00 42.12 158 LEU A O 1
ATOM 1272 N N . GLU A 1 159 ? 2.343 21.175 -13.131 1.00 39.16 159 GLU A N 1
ATOM 1273 C CA . GLU A 1 159 ? 3.556 21.940 -13.354 1.00 39.16 159 GLU A CA 1
ATOM 1274 C C . GLU A 1 159 ? 4.508 21.701 -12.176 1.00 39.16 159 GLU A C 1
ATOM 1276 O O . GLU A 1 159 ? 4.072 21.634 -11.022 1.00 39.16 159 GLU A O 1
ATOM 1281 N N . PRO A 1 160 ? 5.816 21.506 -12.420 1.00 41.19 160 PRO A N 1
ATOM 1282 C CA . PRO A 1 160 ? 6.769 21.471 -11.325 1.00 41.19 160 PRO A CA 1
ATOM 1283 C C . PRO A 1 160 ? 6.627 22.786 -10.554 1.00 41.19 160 PRO A C 1
ATOM 1285 O O . PRO A 1 160 ? 6.909 23.848 -11.095 1.00 41.19 160 PRO A O 1
ATOM 1288 N N . ALA A 1 161 ? 6.194 22.707 -9.292 1.00 41.22 161 ALA A N 1
ATOM 1289 C CA . ALA A 1 161 ? 5.869 23.870 -8.461 1.00 41.22 161 ALA A CA 1
ATOM 1290 C C . ALA A 1 161 ? 7.042 24.850 -8.247 1.00 41.22 161 ALA A C 1
ATOM 1292 O O . ALA A 1 161 ? 6.864 25.894 -7.628 1.00 41.22 161 ALA A O 1
ATOM 1293 N N . VAL A 1 162 ? 8.239 24.533 -8.750 1.00 41.06 162 VAL A N 1
ATOM 1294 C CA . VAL A 1 162 ? 9.358 25.464 -8.814 1.00 41.06 162 VAL A CA 1
ATOM 1295 C C . VAL A 1 162 ? 10.201 25.193 -10.066 1.00 41.06 162 VAL A C 1
ATOM 1297 O O . VAL A 1 162 ? 10.841 24.145 -10.179 1.00 41.06 162 VAL A O 1
ATOM 1300 N N . THR A 1 163 ? 10.264 26.160 -10.983 1.00 41.97 163 THR A N 1
ATOM 1301 C CA . THR A 1 163 ? 11.310 26.223 -12.015 1.00 41.97 163 THR A CA 1
ATOM 1302 C C . THR A 1 163 ? 12.485 26.996 -11.427 1.00 41.97 163 THR A C 1
ATOM 1304 O O . THR A 1 163 ? 12.597 28.208 -11.587 1.00 41.97 163 THR A O 1
ATOM 1307 N N . ILE A 1 164 ? 13.335 26.317 -10.658 1.00 44.88 164 ILE A N 1
ATOM 1308 C CA . ILE A 1 164 ? 14.566 26.933 -10.156 1.00 44.88 164 ILE A CA 1
ATOM 1309 C C . ILE A 1 164 ? 15.583 26.930 -11.303 1.00 44.88 164 ILE A C 1
ATOM 1311 O O . ILE A 1 164 ? 15.748 25.904 -11.964 1.00 44.88 164 ILE A O 1
ATOM 1315 N N . SER A 1 165 ? 16.248 28.060 -11.561 1.00 47.97 165 SER A N 1
ATOM 1316 C CA . SER A 1 165 ? 17.341 28.114 -12.543 1.00 47.97 165 SER A CA 1
ATOM 1317 C C . SER A 1 165 ? 18.436 27.097 -12.190 1.00 47.97 165 SER A C 1
ATOM 1319 O O . SER A 1 165 ? 18.695 26.851 -11.011 1.00 47.97 165 SER A O 1
ATOM 1321 N N . LYS A 1 166 ? 19.117 26.536 -13.201 1.00 52.19 166 LYS A N 1
ATOM 1322 C CA . LYS A 1 166 ? 20.256 25.612 -13.008 1.00 52.19 166 LYS A CA 1
ATOM 1323 C C . LYS A 1 166 ? 21.407 26.241 -12.216 1.00 52.19 166 LYS A C 1
ATOM 1325 O O . LYS A 1 166 ? 22.207 25.508 -11.639 1.00 52.19 166 LYS A O 1
ATOM 1330 N N . ASP A 1 167 ? 21.454 27.568 -12.182 1.00 55.03 167 ASP A N 1
ATOM 1331 C CA . ASP A 1 167 ? 22.488 28.350 -11.507 1.00 55.03 167 ASP A CA 1
ATOM 1332 C C . ASP A 1 167 ? 22.159 28.628 -10.029 1.00 55.03 167 ASP A C 1
ATOM 1334 O O . ASP A 1 167 ? 23.005 29.121 -9.285 1.00 55.03 167 ASP A O 1
ATOM 1338 N N . ASP A 1 168 ? 20.946 28.300 -9.565 1.00 55.00 168 ASP A N 1
ATOM 1339 C CA . ASP A 1 168 ? 20.570 28.465 -8.161 1.00 55.00 168 ASP A CA 1
ATOM 1340 C C . ASP A 1 168 ? 21.217 27.354 -7.306 1.00 55.00 168 ASP A C 1
ATOM 1342 O O . ASP A 1 168 ? 21.029 26.166 -7.585 1.00 55.00 168 ASP A O 1
ATOM 1346 N N . PRO A 1 169 ? 21.943 27.681 -6.223 1.00 47.97 169 PRO A N 1
ATOM 1347 C CA . PRO A 1 169 ? 22.631 26.697 -5.381 1.00 47.97 169 PRO A CA 1
ATOM 1348 C C . PRO A 1 169 ? 21.688 25.682 -4.709 1.00 47.97 169 PRO A C 1
ATOM 1350 O O . PRO A 1 169 ? 22.132 24.609 -4.289 1.00 47.97 169 PRO A O 1
ATOM 1353 N N . ARG A 1 170 ? 20.378 25.963 -4.657 1.00 44.59 170 ARG A N 1
ATOM 1354 C CA . ARG A 1 170 ? 19.342 25.030 -4.192 1.00 44.59 170 ARG A CA 1
ATOM 1355 C C . ARG A 1 170 ? 18.934 24.008 -5.257 1.00 44.59 170 ARG A C 1
ATOM 1357 O O . ARG A 1 170 ? 18.333 23.000 -4.896 1.00 44.59 170 ARG A O 1
ATOM 1364 N N . TRP A 1 171 ? 19.305 24.182 -6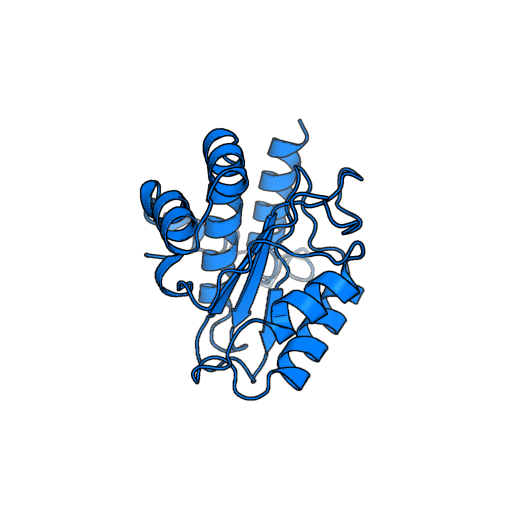.533 1.00 41.78 171 TRP A N 1
ATOM 1365 C CA . TRP A 1 171 ? 19.067 23.223 -7.628 1.00 41.78 171 TRP A CA 1
ATOM 1366 C C . TRP A 1 171 ? 19.598 21.820 -7.306 1.00 41.78 171 TRP A C 1
ATOM 1368 O O . TRP A 1 171 ? 18.959 20.813 -7.624 1.00 41.78 171 TRP A O 1
ATOM 1378 N N . LYS A 1 172 ? 20.740 21.753 -6.606 1.00 40.88 172 LYS A N 1
ATOM 1379 C CA . LYS A 1 172 ? 21.353 20.497 -6.144 1.00 40.88 172 LYS A CA 1
ATOM 1380 C C . LYS A 1 172 ? 20.452 19.710 -5.180 1.00 40.88 172 LYS A C 1
ATOM 1382 O O . LYS A 1 172 ? 20.552 18.488 -5.142 1.00 40.88 172 LYS A O 1
ATOM 1387 N N . TRP A 1 173 ? 19.555 20.388 -4.460 1.00 35.69 173 TRP A N 1
ATOM 1388 C CA . TRP A 1 173 ? 18.698 19.811 -3.418 1.00 35.69 173 TRP A CA 1
ATOM 1389 C C . TRP A 1 173 ? 17.203 19.788 -3.785 1.00 35.69 173 TRP A C 1
ATOM 1391 O O . TRP A 1 173 ? 16.476 18.946 -3.274 1.00 35.69 173 TRP A O 1
ATOM 1401 N N . LEU A 1 174 ? 16.746 20.659 -4.695 1.00 41.53 174 LEU A N 1
ATOM 1402 C CA . LEU A 1 174 ? 15.329 20.886 -5.040 1.00 41.53 174 LEU A CA 1
ATOM 1403 C C . LEU A 1 174 ? 14.975 20.590 -6.513 1.00 41.53 174 LEU A C 1
ATOM 1405 O O . LEU A 1 174 ? 13.952 21.054 -7.015 1.00 41.53 174 LEU A O 1
ATOM 1409 N N . ASN A 1 175 ? 15.793 19.803 -7.222 1.00 44.69 175 ASN A N 1
ATOM 1410 C CA . ASN A 1 175 ? 15.487 19.278 -8.563 1.00 44.69 175 ASN A CA 1
ATOM 1411 C C . ASN A 1 175 ? 14.023 18.750 -8.636 1.00 44.69 175 ASN A C 1
ATOM 1413 O O . ASN A 1 175 ? 13.571 18.147 -7.655 1.00 44.69 175 ASN A O 1
ATOM 1417 N N . PRO A 1 176 ? 13.293 18.899 -9.771 1.00 41.16 176 PRO A N 1
ATOM 1418 C CA . PRO A 1 176 ? 11.861 18.561 -9.936 1.00 41.16 176 PRO A CA 1
ATOM 1419 C C . PRO A 1 176 ? 11.399 17.178 -9.435 1.00 41.16 176 PRO A C 1
ATOM 1421 O O . PRO A 1 176 ? 10.206 16.907 -9.323 1.00 41.16 176 PRO A O 1
ATOM 1424 N N . ARG A 1 177 ? 12.341 16.299 -9.090 1.00 42.53 177 ARG A N 1
ATOM 1425 C CA . ARG A 1 177 ? 12.151 15.041 -8.362 1.00 42.53 177 ARG A CA 1
ATOM 1426 C C . ARG A 1 177 ? 11.511 15.179 -6.964 1.00 42.53 177 ARG A C 1
ATOM 1428 O O . ARG A 1 177 ? 11.040 14.156 -6.477 1.00 42.53 177 ARG A O 1
ATOM 1435 N N . GLN A 1 178 ? 11.460 16.362 -6.336 1.00 47.28 178 GLN A N 1
ATOM 1436 C CA . GLN A 1 178 ? 10.908 16.546 -4.975 1.00 47.28 178 GLN A CA 1
ATOM 1437 C C . GLN A 1 178 ? 9.656 17.436 -4.855 1.00 47.28 178 GLN A C 1
ATOM 1439 O O . GLN A 1 178 ? 9.099 17.515 -3.762 1.00 47.28 178 GLN A O 1
ATOM 1444 N N . ALA A 1 179 ? 9.146 18.045 -5.933 1.00 41.25 179 ALA A N 1
ATOM 1445 C CA . ALA A 1 179 ? 7.984 18.947 -5.852 1.00 41.25 179 ALA A CA 1
ATOM 1446 C C . ALA A 1 179 ? 6.737 18.269 -5.245 1.00 41.25 179 ALA A C 1
ATOM 1448 O O . ALA A 1 179 ? 6.015 18.872 -4.454 1.00 41.25 179 ALA A O 1
ATOM 1449 N N . VAL A 1 180 ? 6.544 16.972 -5.512 1.00 42.69 180 VAL A N 1
ATOM 1450 C CA . VAL A 1 180 ? 5.462 16.203 -4.878 1.00 42.69 180 VAL A CA 1
ATOM 1451 C C . VAL A 1 180 ? 5.843 15.652 -3.506 1.00 42.69 180 VAL A C 1
ATOM 1453 O O . VAL A 1 180 ? 4.971 15.478 -2.668 1.00 42.69 180 VAL A O 1
ATOM 1456 N N . GLY A 1 181 ? 7.131 15.477 -3.209 1.00 40.50 181 GLY A N 1
ATOM 1457 C CA . GLY A 1 181 ? 7.595 15.185 -1.850 1.00 40.50 181 GLY A CA 1
ATOM 1458 C C . GLY A 1 181 ? 7.319 16.343 -0.887 1.00 40.50 181 GLY A C 1
ATOM 1459 O O . GLY A 1 181 ? 6.791 16.110 0.193 1.00 40.50 181 GLY A O 1
ATOM 1460 N N . ALA A 1 182 ? 7.587 17.585 -1.302 1.00 41.44 182 ALA A N 1
ATOM 1461 C CA . ALA A 1 182 ? 7.291 18.792 -0.529 1.00 41.44 182 ALA A CA 1
ATOM 1462 C C . ALA A 1 182 ? 5.779 19.034 -0.390 1.00 41.44 182 ALA A C 1
ATOM 1464 O O . ALA A 1 182 ? 5.304 19.373 0.691 1.00 41.44 182 ALA A O 1
ATOM 1465 N N . TYR A 1 183 ? 5.007 18.785 -1.453 1.00 42.78 183 TYR A N 1
ATOM 1466 C CA . TYR A 1 183 ? 3.549 18.856 -1.401 1.00 42.78 183 TYR A CA 1
ATOM 1467 C C . TYR A 1 183 ? 2.946 17.761 -0.500 1.00 42.78 183 TYR A C 1
ATOM 1469 O O . TYR A 1 183 ? 2.106 18.058 0.339 1.00 42.78 183 TYR A O 1
ATOM 1477 N N . LEU A 1 184 ? 3.381 16.500 -0.616 1.00 41.19 184 LEU A N 1
ATOM 1478 C CA . LEU A 1 184 ? 2.919 15.407 0.251 1.00 41.19 184 LEU A CA 1
ATOM 1479 C C . LEU A 1 184 ? 3.379 15.601 1.699 1.00 41.19 184 LEU A C 1
ATOM 1481 O O . LEU A 1 184 ? 2.637 15.246 2.609 1.00 41.19 184 LEU A O 1
ATOM 1485 N N . ALA A 1 185 ? 4.560 16.183 1.924 1.00 41.06 185 ALA A N 1
ATOM 1486 C CA . ALA A 1 185 ? 5.027 16.575 3.250 1.00 41.06 185 ALA A CA 1
ATOM 1487 C C . ALA A 1 185 ? 4.152 17.687 3.845 1.00 41.06 185 ALA A C 1
ATOM 1489 O O . ALA A 1 185 ? 3.741 17.560 4.992 1.00 41.06 185 ALA A O 1
ATOM 1490 N N . ARG A 1 186 ? 3.787 18.704 3.052 1.00 39.59 186 ARG A N 1
ATOM 1491 C CA . ARG A 1 186 ? 2.877 19.784 3.460 1.00 39.59 186 ARG A CA 1
ATOM 1492 C C . ARG A 1 186 ? 1.447 19.291 3.707 1.00 39.59 186 ARG A C 1
ATOM 1494 O O . ARG A 1 186 ? 0.854 19.577 4.739 1.00 39.59 186 ARG A O 1
ATOM 1501 N N . ALA A 1 187 ? 0.916 18.469 2.810 1.00 40.31 187 ALA A N 1
ATOM 1502 C CA . ALA A 1 187 ? -0.388 17.845 2.989 1.00 40.31 187 ALA A CA 1
ATOM 1503 C C . ALA A 1 187 ? -0.389 16.879 4.187 1.00 40.31 187 ALA A C 1
ATOM 1505 O O . ALA A 1 187 ? -1.434 16.656 4.788 1.00 40.31 187 ALA A O 1
ATOM 1506 N N . ALA A 1 188 ? 0.741 16.242 4.519 1.00 37.56 188 ALA A N 1
ATOM 1507 C CA . ALA A 1 188 ? 0.880 15.422 5.724 1.00 37.56 188 ALA A CA 1
ATOM 1508 C C . ALA A 1 188 ? 0.985 16.275 7.000 1.00 37.56 188 ALA A C 1
ATOM 1510 O O . ALA A 1 188 ? 0.415 15.879 8.008 1.00 37.56 188 ALA A O 1
ATOM 1511 N N . SER A 1 189 ? 1.643 17.441 6.963 1.00 39.81 189 SER A N 1
ATOM 1512 C CA . SER A 1 189 ? 1.704 18.354 8.114 1.00 39.81 189 SER A CA 1
ATOM 1513 C C . SER A 1 189 ? 0.363 19.023 8.419 1.00 39.81 189 SER A C 1
ATOM 1515 O O . SER A 1 189 ? 0.038 19.190 9.583 1.00 39.81 189 SER A O 1
ATOM 1517 N N . GLU A 1 190 ? -0.445 19.337 7.403 1.00 37.84 190 GLU A N 1
ATOM 1518 C CA . GLU A 1 190 ? -1.803 19.893 7.576 1.00 37.84 190 GLU A CA 1
ATOM 1519 C C . GLU A 1 190 ? -2.812 18.868 8.137 1.00 37.84 190 GLU A C 1
ATOM 1521 O O . GLU A 1 190 ? -3.896 19.243 8.558 1.00 37.84 190 GLU A O 1
ATOM 1526 N N . VAL A 1 191 ? -2.464 17.576 8.154 1.00 37.00 191 VAL A N 1
ATOM 1527 C CA . VAL A 1 191 ? -3.270 16.492 8.757 1.00 37.00 191 VAL A CA 1
ATOM 1528 C C . VAL A 1 191 ? -2.851 16.184 10.201 1.00 37.00 191 VAL A C 1
ATOM 1530 O O . VAL A 1 191 ? -3.570 15.492 10.916 1.00 37.00 191 VAL A O 1
ATOM 1533 N N . LEU A 1 192 ? -1.682 16.672 10.625 1.00 33.69 192 LEU A N 1
ATOM 1534 C CA . LEU A 1 192 ? -1.126 16.483 11.970 1.00 33.69 192 LEU A CA 1
ATOM 1535 C C . LEU A 1 192 ? -1.266 17.733 12.862 1.00 33.69 192 LEU A C 1
ATOM 1537 O O . LEU A 1 192 ? -0.812 17.696 14.005 1.00 33.69 192 LEU A O 1
ATOM 1541 N N . ALA A 1 193 ? -1.856 18.813 12.340 1.00 32.56 193 ALA A N 1
ATOM 1542 C CA . ALA A 1 193 ? -2.229 20.028 13.066 1.00 32.56 193 ALA A CA 1
ATOM 1543 C C . ALA A 1 193 ? -3.730 20.009 13.381 1.00 32.56 193 ALA A C 1
ATOM 1545 O O . ALA A 1 193 ? -4.094 20.475 14.482 1.00 32.56 193 ALA A O 1
#

Secondary structure (DSSP, 8-state):
--GGGG--GGGEE------BHHHHHHHHHHHS--TTTBS-HHHHHHHHHHHHHHS--EEETTEE--EEE-TTBSS-EEEEEEEEEEEB---TTSPPEEEEEEEEE-GGGHHHHHHHHHHHHHHHT-HHHHHHHHH--SHHHHHHHHHTT-PPPPGGGTS-S----TTSTTHHHH-GGGHHHHHHHHHHHTT--

Sequence (193 aa):
MHLWRFLNEDLVVLDVQARDRMSALREIMERIPQNGRIRNKEKALRDLLDRELLSTTGIGGGFAVPHVLTEEANVPTLVFARSEKGVDFQAKDGRPVHLILVAFASPRKKNFFIQCLYHAVQVLKDPEQFRRLMQAATPEEVLSVLGRKEKPVDRALLEPAVTISKDDPRWKWLNPRQAVGAYLARAASEVLA

Foldseek 3Di:
DQLCVQPDQLLEAEAQPEAEDLSSLVVSLVRHDPPVQFQDSVVVSVQQVVVLVVDFQQLDPQEGEGEGADPRGPAKHKHKYAHLPFHQRVHPVRDGHGIYIYIYHHPVCVLVRLLSSVLVVVLCLPVVLVVQCNVDPGSVSNSVSSRPPDDDDDCCLSPLVDPDDPPDPCCVPRPSVCSSVVVSVVVSVVSVD

Radius of gyration: 16.46 Å; Cα contacts (8 Å, |Δi|>4): 303; chains: 1; bounding box: 41×41×34 Å

Solvent-accessible surface area (backbone atoms only — not comparable to full-atom values): 10747 Å² total; per-residue (Å²): 104,76,66,64,80,39,43,55,56,69,31,46,42,75,74,52,79,44,52,40,49,69,54,35,54,49,54,55,57,68,69,36,72,48,89,79,35,36,77,40,64,70,58,46,49,50,52,32,50,58,49,45,70,77,47,62,44,20,68,28,97,32,28,30,52,46,55,37,72,33,85,33,25,72,41,63,36,38,31,45,35,25,19,92,83,34,19,49,37,71,12,75,70,72,48,48,25,29,41,37,41,39,39,39,19,24,68,92,42,48,73,62,48,55,53,45,52,52,54,51,53,60,55,55,69,36,68,71,48,40,54,50,56,74,63,42,90,44,46,66,48,40,51,51,62,65,61,73,71,74,63,71,70,61,66,74,78,70,44,67,84,62,86,69,54,87,84,41,86,57,39,86,79,60,44,75,90,39,50,64,56,56,48,53,50,50,60,46,50,70,71,75,109